Protein AF-A0A7W1UZZ9-F1 (afdb_monomer_lite)

Radius of gyration: 25.69 Å; chains: 1; bounding box: 89×62×61 Å

Foldseek 3Di:
DLLQVVLLVLAPDDDAAAEAEAEDDDPVVLVVVQVSQVVDVRYDYHYDYDPPDFAFVQVRVLVVLVVGDDQKDFQDDPQKRWDNHPVVVVVPDPDLLAKEWEKEAEQDPPQDPVNVVVDDPVPGDGPDMDTDQGGIMHGSVLCVVLVTWDRVDGDDDDRSVVSVVSSVVVRRHYDYDDPIYMYGYDDDDPPDPDDDDPDDDDDDDDDDDDDDDDDDDDDDDDDDDDDDPDDDDDDDDDD

Structure (mmCIF, N/CA/C/O backbone):
data_AF-A0A7W1UZZ9-F1
#
_entry.id   AF-A0A7W1UZZ9-F1
#
loop_
_atom_site.group_PDB
_atom_site.id
_atom_site.type_symbol
_atom_site.label_atom_id
_atom_site.label_alt_id
_atom_site.label_comp_id
_atom_site.label_asym_id
_atom_site.label_entity_id
_atom_site.label_seq_id
_atom_site.pdbx_PDB_ins_code
_atom_site.Cartn_x
_atom_site.Cartn_y
_atom_site.Cartn_z
_atom_site.occupancy
_atom_site.B_iso_or_equiv
_atom_site.auth_seq_id
_atom_site.auth_comp_id
_atom_site.auth_asym_id
_atom_site.auth_atom_id
_atom_site.pdbx_PDB_model_num
ATOM 1 N N . MET A 1 1 ? 6.309 -3.843 -7.939 1.00 90.62 1 MET A N 1
ATOM 2 C CA . MET A 1 1 ? 5.722 -5.076 -7.370 1.00 90.62 1 MET A CA 1
ATOM 3 C C . MET A 1 1 ? 6.721 -5.955 -6.619 1.00 90.62 1 MET A C 1
ATOM 5 O O . MET A 1 1 ? 6.608 -5.981 -5.407 1.00 90.62 1 MET A O 1
ATOM 9 N N . ARG A 1 2 ? 7.677 -6.674 -7.243 1.00 95.56 2 ARG A N 1
ATOM 10 C CA . ARG A 1 2 ? 8.530 -7.643 -6.502 1.00 95.56 2 ARG A CA 1
ATOM 11 C C . ARG A 1 2 ? 9.201 -7.046 -5.253 1.00 95.56 2 ARG A C 1
ATOM 13 O O . ARG A 1 2 ? 9.086 -7.625 -4.182 1.00 95.56 2 ARG A O 1
ATOM 20 N N . LEU A 1 3 ? 9.817 -5.868 -5.379 1.00 97.19 3 LEU A N 1
ATOM 21 C CA . LEU A 1 3 ? 10.431 -5.154 -4.248 1.00 97.19 3 LEU A CA 1
ATOM 22 C C . LEU A 1 3 ? 9.420 -4.761 -3.156 1.00 97.19 3 LEU A C 1
ATOM 24 O O . LEU A 1 3 ? 9.755 -4.778 -1.978 1.00 97.19 3 LEU A O 1
ATOM 28 N N . SER A 1 4 ? 8.178 -4.443 -3.536 1.00 97.19 4 SER A N 1
ATOM 29 C CA . SER A 1 4 ? 7.100 -4.143 -2.584 1.00 97.19 4 SER A CA 1
ATOM 30 C C . SER A 1 4 ? 6.761 -5.383 -1.748 1.00 97.19 4 SER A C 1
ATOM 32 O O . SER A 1 4 ? 6.797 -5.325 -0.522 1.00 97.19 4 SER A O 1
ATOM 34 N N . LEU A 1 5 ? 6.573 -6.544 -2.389 1.00 97.69 5 LEU A N 1
ATOM 35 C CA . LEU A 1 5 ? 6.342 -7.814 -1.686 1.00 97.69 5 LEU A CA 1
ATOM 36 C C . LEU A 1 5 ? 7.543 -8.235 -0.825 1.00 97.69 5 LEU A C 1
ATOM 38 O O . LEU A 1 5 ? 7.362 -8.690 0.300 1.00 97.69 5 LEU A O 1
ATOM 42 N N . GLN A 1 6 ? 8.773 -8.020 -1.299 1.00 97.81 6 GLN A N 1
ATOM 43 C CA . GLN A 1 6 ? 9.977 -8.260 -0.493 1.00 97.81 6 GLN A CA 1
ATOM 44 C C . GLN A 1 6 ? 10.019 -7.370 0.757 1.00 97.81 6 GLN A C 1
ATOM 46 O O . GLN A 1 6 ? 10.378 -7.855 1.826 1.00 97.81 6 GLN A O 1
ATOM 51 N N . SER A 1 7 ? 9.585 -6.108 0.663 1.00 97.69 7 SER A N 1
ATOM 52 C CA . SER A 1 7 ? 9.499 -5.217 1.830 1.00 97.69 7 SER A CA 1
ATOM 53 C C . SER A 1 7 ? 8.490 -5.691 2.882 1.00 97.69 7 SER A C 1
ATOM 55 O O . SER A 1 7 ? 8.679 -5.442 4.071 1.00 97.69 7 SER A O 1
ATOM 57 N N . LEU A 1 8 ? 7.446 -6.415 2.459 1.00 97.12 8 LEU A N 1
ATOM 58 C CA . LEU A 1 8 ? 6.482 -7.061 3.353 1.00 97.12 8 LEU A CA 1
ATOM 59 C C . LEU A 1 8 ? 7.074 -8.324 3.991 1.00 97.12 8 LEU A C 1
ATOM 61 O O . LEU A 1 8 ? 6.977 -8.513 5.201 1.00 97.12 8 LEU A O 1
ATOM 65 N N . GLN A 1 9 ? 7.773 -9.149 3.211 1.00 97.25 9 GLN A N 1
ATOM 66 C CA . GLN A 1 9 ? 8.476 -10.326 3.733 1.00 97.25 9 GLN A CA 1
ATOM 67 C C . GLN A 1 9 ? 9.515 -9.961 4.810 1.00 97.25 9 GLN A C 1
ATOM 69 O O . GLN A 1 9 ? 9.762 -10.744 5.720 1.00 97.25 9 GLN A O 1
ATOM 74 N N . GLN A 1 10 ? 10.104 -8.766 4.722 1.00 96.31 10 GLN A N 1
ATOM 75 C CA . GLN A 1 10 ? 11.133 -8.261 5.638 1.00 96.31 10 GLN A CA 1
ATOM 76 C C . GLN A 1 10 ? 10.582 -7.507 6.864 1.00 96.31 10 GLN A C 1
ATOM 78 O O . GLN A 1 10 ? 11.365 -6.929 7.617 1.00 96.31 10 GLN A O 1
ATOM 83 N N . GLN A 1 11 ? 9.263 -7.482 7.080 1.00 97.25 11 GLN A N 1
ATOM 84 C CA . GLN A 1 11 ? 8.670 -6.795 8.234 1.00 97.25 11 GLN A CA 1
ATOM 85 C C . GLN A 1 11 ? 9.104 -7.424 9.565 1.00 97.25 11 GLN A C 1
ATOM 87 O O . GLN A 1 11 ? 9.174 -8.650 9.691 1.00 97.25 11 GLN A O 1
ATOM 92 N N . THR A 1 12 ? 9.336 -6.584 10.580 1.00 96.06 12 THR A N 1
ATOM 93 C CA . THR A 1 12 ? 9.716 -7.026 11.938 1.00 96.06 12 THR A CA 1
ATOM 94 C C . THR A 1 12 ? 8.615 -7.825 12.630 1.00 96.06 12 THR A C 1
ATOM 96 O O . THR A 1 12 ? 8.906 -8.685 13.460 1.00 96.06 12 THR A O 1
ATOM 99 N N . ALA A 1 13 ? 7.360 -7.587 12.248 1.00 93.50 13 ALA A N 1
ATOM 100 C CA . ALA A 1 13 ? 6.210 -8.371 12.659 1.00 93.50 13 ALA A CA 1
ATOM 101 C C . ALA A 1 13 ? 5.539 -9.032 11.447 1.00 93.50 13 ALA A C 1
ATOM 103 O O . ALA A 1 13 ? 5.377 -8.423 10.391 1.00 93.50 13 ALA A O 1
ATOM 104 N N . GLN A 1 14 ? 5.138 -10.287 11.631 1.00 91.56 14 GLN A N 1
ATOM 105 C CA . GLN A 1 14 ? 4.419 -11.101 10.649 1.00 91.56 14 GLN A CA 1
ATOM 106 C C . GLN A 1 14 ? 2.964 -11.305 11.106 1.00 91.56 14 GLN A C 1
ATOM 108 O O . GLN A 1 14 ? 2.556 -10.778 12.141 1.00 91.56 14 GLN A O 1
ATOM 113 N N . GLY A 1 15 ? 2.185 -12.089 10.358 1.00 90.69 15 GLY A N 1
ATOM 114 C CA . GLY A 1 15 ? 0.781 -12.371 10.691 1.00 90.69 15 GLY A CA 1
ATOM 115 C C . GLY A 1 15 ? -0.219 -11.501 9.930 1.00 90.69 15 GLY A C 1
ATOM 116 O O . GLY A 1 15 ? -1.262 -11.146 10.467 1.00 90.69 15 GLY A O 1
ATOM 117 N N . PHE A 1 16 ? 0.111 -11.167 8.685 1.00 94.94 16 PHE A N 1
ATOM 118 C CA . PHE A 1 16 ? -0.770 -10.506 7.730 1.00 94.94 16 PHE A CA 1
ATOM 119 C C . PHE A 1 16 ? -0.929 -11.381 6.481 1.00 94.94 16 PHE A C 1
ATOM 121 O O . PHE A 1 16 ? -0.162 -12.319 6.259 1.00 94.94 16 PHE A O 1
ATOM 128 N N . GLU A 1 17 ? -1.905 -11.042 5.645 1.00 96.88 17 GLU A N 1
ATOM 129 C CA . GLU A 1 17 ? -2.032 -11.570 4.287 1.00 96.88 17 GLU A CA 1
ATOM 130 C C . GLU A 1 17 ? -1.998 -10.422 3.273 1.00 96.88 17 GLU A C 1
ATOM 132 O O . GLU A 1 17 ? -2.258 -9.265 3.610 1.00 96.88 17 GLU A O 1
ATOM 137 N N . VAL A 1 18 ? -1.700 -10.743 2.019 1.00 98.25 18 VAL A N 1
ATOM 138 C CA . VAL A 1 18 ? -1.747 -9.811 0.894 1.00 98.25 18 VAL A CA 1
ATOM 139 C C . VAL A 1 18 ? -2.746 -10.328 -0.124 1.00 98.25 18 VAL A C 1
ATOM 141 O O . VAL A 1 18 ? -2.538 -11.376 -0.729 1.00 98.25 18 VAL A O 1
ATOM 144 N N . VAL A 1 19 ? -3.798 -9.550 -0.370 1.00 98.44 19 VAL A N 1
ATOM 145 C CA . VAL A 1 19 ? -4.691 -9.771 -1.509 1.00 98.44 19 VAL A CA 1
ATOM 146 C C . VAL A 1 19 ? -4.223 -8.882 -2.658 1.00 98.44 19 VAL A C 1
ATOM 148 O O . VAL A 1 19 ? -4.510 -7.685 -2.691 1.00 98.44 19 VAL A O 1
ATOM 151 N N . PHE A 1 20 ? -3.479 -9.455 -3.602 1.00 98.12 20 PHE A N 1
ATOM 152 C CA . PHE A 1 20 ? -3.004 -8.737 -4.781 1.00 98.12 20 PHE A CA 1
ATOM 153 C C . PHE A 1 20 ? -4.067 -8.769 -5.879 1.00 98.12 20 PHE A C 1
ATOM 155 O O . PHE A 1 20 ? -4.397 -9.834 -6.403 1.00 98.12 20 PHE A O 1
ATOM 162 N N . VAL A 1 21 ? -4.589 -7.600 -6.249 1.00 97.44 21 VAL A N 1
ATOM 163 C CA . VAL A 1 21 ? -5.665 -7.482 -7.237 1.00 97.44 21 VAL A CA 1
ATOM 164 C C . VAL A 1 21 ? -5.134 -6.892 -8.540 1.00 97.44 21 VAL A C 1
ATOM 166 O O . VAL A 1 21 ? -4.737 -5.731 -8.599 1.00 97.44 21 VAL A O 1
ATOM 169 N N . ASP A 1 22 ? -5.168 -7.692 -9.599 1.00 94.44 22 ASP A N 1
ATOM 170 C CA . ASP A 1 22 ? -4.840 -7.288 -10.961 1.00 94.44 22 ASP A CA 1
ATOM 171 C C . ASP A 1 22 ? -6.127 -7.002 -11.742 1.00 94.44 22 ASP A C 1
ATOM 173 O O . ASP A 1 22 ? -6.957 -7.884 -11.983 1.00 94.44 22 ASP A O 1
ATOM 177 N N . TYR A 1 23 ? -6.307 -5.741 -12.128 1.00 92.38 23 TYR A N 1
ATOM 178 C CA . TYR A 1 23 ? -7.496 -5.273 -12.830 1.00 92.38 23 TYR A CA 1
ATOM 179 C C . TYR A 1 23 ? -7.148 -4.946 -14.290 1.00 92.38 23 TYR A C 1
ATOM 181 O O . TYR A 1 23 ? -7.051 -3.797 -14.712 1.00 92.38 23 TYR A O 1
ATOM 189 N N . GLY A 1 24 ? -6.970 -5.989 -15.100 1.00 89.31 24 GLY A N 1
ATOM 190 C CA . GLY A 1 24 ? -6.896 -5.834 -16.555 1.00 89.31 24 GLY A CA 1
ATOM 191 C C . GLY A 1 24 ? -5.502 -5.670 -17.149 1.00 89.31 24 GLY A C 1
ATOM 192 O O . GLY A 1 24 ? -5.399 -5.114 -18.243 1.00 89.31 24 GLY A O 1
ATOM 193 N N . SER A 1 25 ? -4.456 -6.183 -16.495 1.00 89.62 25 SER A N 1
ATOM 194 C CA . SER A 1 25 ? -3.192 -6.472 -17.188 1.00 89.62 25 SER A CA 1
ATOM 195 C C . SER A 1 25 ? -3.416 -7.405 -18.380 1.00 89.62 25 SER A C 1
ATOM 197 O O . SER A 1 25 ? -4.335 -8.226 -18.368 1.00 89.62 25 SER A O 1
ATOM 199 N N . ASP A 1 26 ? -2.591 -7.307 -19.421 1.00 90.12 26 ASP A N 1
ATOM 200 C CA . ASP A 1 26 ? -2.626 -8.284 -20.511 1.00 90.12 26 ASP A CA 1
ATOM 201 C C . ASP A 1 26 ? -2.244 -9.687 -20.013 1.00 90.12 26 ASP A C 1
ATOM 203 O O . ASP A 1 26 ? -1.570 -9.834 -18.998 1.00 90.12 26 ASP A O 1
ATOM 207 N N . ASN A 1 27 ? -2.687 -10.729 -20.721 1.00 91.19 27 ASN A N 1
ATOM 208 C CA . ASN A 1 27 ? -2.544 -12.111 -20.252 1.00 91.19 27 ASN A CA 1
ATOM 209 C C . ASN A 1 27 ? -1.084 -12.537 -20.028 1.00 91.19 27 ASN A C 1
ATOM 211 O O . ASN A 1 27 ? -0.819 -13.326 -19.123 1.00 91.19 27 ASN A O 1
ATOM 215 N N . GLU A 1 28 ? -0.150 -12.053 -20.853 1.00 93.38 28 GLU A N 1
ATOM 216 C CA . GLU A 1 28 ? 1.264 -12.416 -20.738 1.00 93.38 28 GLU A CA 1
ATOM 217 C C . GLU A 1 28 ? 1.879 -11.766 -19.496 1.00 93.38 28 GLU A C 1
ATOM 219 O O . GLU A 1 28 ? 2.508 -12.447 -18.684 1.00 93.38 28 GLU A O 1
ATOM 224 N N . TYR A 1 29 ? 1.629 -10.471 -19.297 1.00 91.94 29 TYR A N 1
ATOM 225 C CA . TYR A 1 29 ? 2.080 -9.751 -18.113 1.00 91.94 29 TYR A CA 1
ATOM 226 C C . TYR A 1 29 ? 1.408 -10.266 -16.832 1.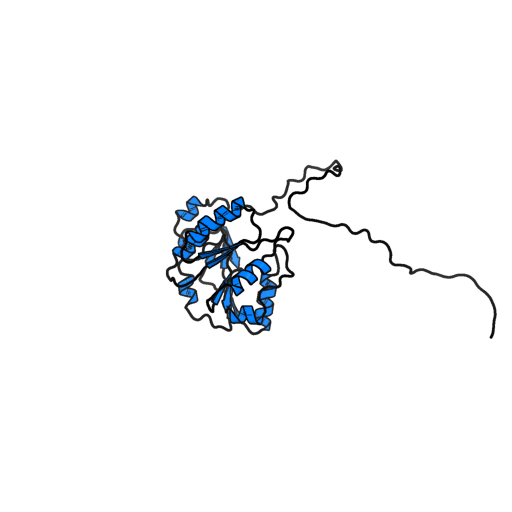00 91.94 29 TYR A C 1
ATOM 228 O O . TYR A 1 29 ? 2.086 -10.504 -15.835 1.00 91.94 29 TYR A O 1
ATOM 236 N N . ALA A 1 30 ? 0.099 -10.525 -16.867 1.00 93.56 30 ALA A N 1
ATOM 237 C CA . ALA A 1 30 ? -0.669 -11.080 -15.753 1.00 93.56 30 ALA A CA 1
ATOM 238 C C . ALA A 1 30 ? -0.111 -12.434 -15.287 1.00 93.56 30 ALA A C 1
ATOM 240 O O . ALA A 1 30 ? 0.027 -12.666 -14.086 1.00 93.56 30 ALA A O 1
ATOM 241 N N . ALA A 1 31 ? 0.270 -13.316 -16.219 1.00 95.62 31 ALA A N 1
ATOM 242 C CA . ALA A 1 31 ? 0.877 -14.604 -15.888 1.00 95.62 31 ALA A CA 1
ATOM 243 C C . ALA A 1 31 ? 2.218 -14.440 -15.150 1.00 95.62 31 ALA A C 1
ATOM 245 O O . ALA A 1 31 ? 2.444 -15.106 -14.139 1.00 95.62 31 ALA A O 1
ATOM 246 N N . GLN A 1 32 ? 3.068 -13.513 -15.603 1.00 96.25 32 GLN A N 1
ATOM 247 C CA . GLN A 1 32 ? 4.341 -13.206 -14.942 1.00 96.25 32 GLN A CA 1
ATOM 248 C C . GLN A 1 32 ? 4.116 -12.612 -13.547 1.00 96.25 32 GLN A C 1
ATOM 250 O O . GLN A 1 32 ? 4.761 -13.013 -12.582 1.00 96.25 32 GLN A O 1
ATOM 255 N N . VAL A 1 33 ? 3.178 -11.670 -13.417 1.00 95.88 33 VAL A N 1
ATOM 256 C CA . VAL A 1 33 ? 2.808 -11.057 -12.134 1.00 95.88 33 VAL A CA 1
ATOM 257 C C . VAL A 1 33 ? 2.307 -12.122 -11.161 1.00 95.88 33 VAL A C 1
ATOM 259 O O . VAL A 1 33 ? 2.788 -12.172 -10.029 1.00 95.88 33 VAL A O 1
ATOM 262 N N . LYS A 1 34 ? 1.407 -13.005 -11.607 1.00 97.38 34 LYS A N 1
ATOM 263 C CA . LYS A 1 34 ? 0.877 -14.115 -10.811 1.00 97.38 34 LYS A CA 1
ATOM 264 C C . LYS A 1 34 ? 1.989 -15.005 -10.265 1.00 97.38 34 LYS A C 1
ATOM 266 O O . LYS A 1 34 ? 2.009 -15.258 -9.065 1.00 97.38 34 LYS A O 1
ATOM 271 N N . GLU A 1 35 ? 2.922 -15.428 -11.117 1.00 98.06 35 GLU A N 1
ATOM 272 C CA . GLU A 1 35 ? 4.062 -16.260 -10.712 1.00 98.06 35 GLU A CA 1
ATOM 273 C C . GLU A 1 35 ? 4.894 -15.588 -9.612 1.00 98.06 35 GLU A C 1
ATOM 275 O O . GLU A 1 35 ? 5.272 -16.225 -8.630 1.00 98.06 35 GLU A O 1
ATOM 280 N N . VAL A 1 36 ? 5.149 -14.281 -9.732 1.00 97.88 36 VAL A N 1
ATOM 281 C CA . VAL A 1 36 ? 5.887 -13.557 -8.694 1.00 97.88 36 VAL A CA 1
ATOM 282 C C . VAL A 1 36 ? 5.084 -13.442 -7.403 1.00 97.88 36 VAL A C 1
ATOM 284 O O . VAL A 1 36 ? 5.654 -13.661 -6.339 1.00 97.88 36 VAL A O 1
ATOM 287 N N . VAL A 1 37 ? 3.803 -13.080 -7.465 1.00 98.12 37 VAL A N 1
ATOM 288 C CA . VAL A 1 37 ? 2.966 -12.903 -6.268 1.00 98.12 37 VAL A CA 1
ATOM 289 C C . VAL A 1 37 ? 2.848 -14.215 -5.500 1.00 98.12 37 VAL A C 1
ATOM 291 O O . VAL A 1 37 ? 3.111 -14.237 -4.304 1.00 98.12 37 VAL A O 1
ATOM 294 N N . GLU A 1 38 ? 2.541 -15.311 -6.190 1.00 96.94 38 GLU A N 1
ATOM 295 C CA . GLU A 1 38 ? 2.354 -16.627 -5.569 1.00 96.94 38 GLU A CA 1
ATOM 296 C C . GLU A 1 38 ? 3.662 -17.275 -5.096 1.00 96.94 38 GLU A C 1
ATOM 298 O O . GLU A 1 38 ? 3.625 -18.296 -4.417 1.00 96.94 38 GLU A O 1
ATOM 303 N N . SER A 1 39 ? 4.823 -16.678 -5.397 1.00 98.00 39 SER A N 1
ATOM 304 C CA . SER A 1 39 ? 6.095 -17.079 -4.780 1.00 98.00 39 SER A CA 1
ATOM 305 C C . SER A 1 39 ? 6.247 -16.619 -3.320 1.00 98.00 39 SER A C 1
ATOM 307 O O . SER A 1 39 ? 7.221 -16.990 -2.666 1.00 98.00 39 SER A O 1
ATOM 309 N N . PHE A 1 40 ? 5.306 -15.818 -2.803 1.00 97.81 40 PHE A N 1
ATOM 310 C CA . PHE A 1 40 ? 5.244 -15.395 -1.404 1.00 97.81 40 PHE A CA 1
ATOM 311 C C . PHE A 1 40 ? 4.054 -16.062 -0.700 1.00 97.81 40 PHE A C 1
ATOM 313 O O . PHE A 1 40 ? 2.908 -15.773 -1.028 1.00 97.81 40 PHE A O 1
ATOM 320 N N . ASP A 1 41 ? 4.315 -16.881 0.324 1.00 97.06 41 ASP A N 1
ATOM 321 C CA . ASP A 1 41 ? 3.285 -17.681 1.020 1.00 97.06 41 ASP A CA 1
ATOM 322 C C . ASP A 1 41 ? 2.144 -16.856 1.647 1.00 97.06 41 ASP A C 1
ATOM 324 O O . ASP A 1 41 ? 1.042 -17.360 1.856 1.00 97.06 41 ASP A O 1
ATOM 328 N N . PHE A 1 42 ? 2.397 -15.582 1.962 1.00 96.50 42 PHE A N 1
ATOM 329 C CA . PHE A 1 42 ? 1.406 -14.667 2.533 1.00 96.50 42 PHE A CA 1
ATOM 330 C C . PHE A 1 42 ? 0.558 -13.938 1.479 1.00 96.50 42 PHE A C 1
ATOM 332 O O . PHE A 1 42 ? -0.307 -13.150 1.858 1.00 96.50 42 PHE A O 1
ATOM 339 N N . ALA A 1 43 ? 0.805 -14.132 0.179 1.00 97.94 43 ALA A N 1
ATOM 340 C CA . ALA A 1 43 ? 0.166 -13.371 -0.889 1.00 97.94 43 ALA A CA 1
ATOM 341 C C . ALA A 1 43 ? -0.693 -14.246 -1.812 1.00 97.94 43 ALA A C 1
ATOM 343 O O . ALA A 1 43 ? -0.273 -15.303 -2.275 1.00 97.94 43 ALA A O 1
ATOM 344 N N . THR A 1 44 ? -1.893 -13.766 -2.138 1.00 97.75 44 THR A N 1
ATOM 345 C CA . THR A 1 44 ? -2.785 -14.376 -3.129 1.00 97.75 44 THR A CA 1
ATOM 346 C C . THR A 1 44 ? -2.995 -13.437 -4.308 1.00 97.75 44 THR A C 1
ATOM 348 O O . THR A 1 44 ? -3.168 -12.228 -4.145 1.00 97.75 44 THR A O 1
ATOM 351 N N . TYR A 1 45 ? -2.992 -13.995 -5.517 1.00 98.19 45 TYR A N 1
ATOM 352 C CA . TYR A 1 45 ? -3.206 -13.243 -6.749 1.00 98.19 45 TYR A CA 1
ATOM 353 C C . TYR A 1 45 ? -4.649 -13.385 -7.243 1.00 98.19 45 TYR A C 1
ATOM 355 O O . TYR A 1 45 ? -5.166 -14.494 -7.381 1.00 98.19 45 TYR A O 1
ATOM 363 N N . HIS A 1 46 ? -5.286 -12.260 -7.562 1.00 97.06 46 HIS A N 1
ATOM 364 C CA . HIS A 1 46 ? -6.651 -12.206 -8.070 1.00 97.06 46 HIS A CA 1
ATOM 365 C C . HIS A 1 46 ? -6.713 -11.363 -9.342 1.00 97.06 46 HIS A C 1
ATOM 367 O O . HIS A 1 46 ? -6.550 -10.146 -9.300 1.00 97.06 46 HIS A O 1
ATOM 373 N N . TYR A 1 47 ? -7.005 -12.009 -10.469 1.00 94.69 47 TYR A N 1
ATOM 374 C CA . TYR A 1 47 ? -7.234 -11.329 -11.740 1.00 94.69 47 TYR A CA 1
ATOM 375 C C . TYR A 1 47 ? -8.727 -11.086 -11.948 1.00 94.69 47 TYR A C 1
ATOM 377 O O . TYR A 1 47 ? -9.509 -12.033 -12.042 1.00 94.69 47 TYR A O 1
ATOM 385 N N . ILE A 1 48 ? -9.129 -9.820 -12.030 1.00 91.06 48 ILE A N 1
ATOM 386 C CA . ILE A 1 48 ? -10.543 -9.417 -12.111 1.00 91.06 48 ILE A CA 1
ATOM 387 C C . ILE A 1 48 ? -10.842 -8.565 -13.345 1.00 91.06 48 ILE A C 1
ATOM 389 O O . ILE A 1 48 ? -11.699 -7.679 -13.327 1.00 91.06 48 ILE A O 1
ATOM 393 N N . ALA A 1 49 ? -10.130 -8.829 -14.440 1.00 74.38 49 ALA A N 1
ATOM 394 C CA . ALA A 1 49 ? -10.353 -8.113 -15.681 1.00 74.38 49 ALA A CA 1
ATOM 395 C C . ALA A 1 49 ? -11.740 -8.371 -16.269 1.00 74.38 49 ALA A C 1
ATOM 397 O O . ALA A 1 49 ? -12.316 -9.456 -16.159 1.00 74.38 49 ALA A O 1
ATOM 398 N N . HIS A 1 50 ? -12.219 -7.379 -17.011 1.00 71.00 50 HIS A N 1
ATOM 399 C CA . HIS A 1 50 ? -13.332 -7.561 -17.922 1.00 71.00 50 HIS A CA 1
ATOM 400 C C . HIS A 1 50 ? -13.015 -6.866 -19.249 1.00 71.00 50 HIS A C 1
ATOM 402 O O . HIS A 1 50 ? -12.774 -5.651 -19.257 1.00 71.00 50 HIS A O 1
ATOM 408 N N . PRO A 1 51 ? -13.008 -7.600 -20.375 1.00 71.12 51 PRO A N 1
ATOM 409 C CA . PRO A 1 51 ? -12.818 -7.004 -21.687 1.00 71.12 51 PRO A CA 1
ATOM 410 C C . PRO A 1 51 ? -13.797 -5.845 -21.910 1.00 71.12 51 PRO A C 1
ATOM 412 O O . PRO A 1 51 ? -15.003 -5.993 -21.739 1.00 71.12 51 PRO A O 1
ATOM 415 N N . GLY A 1 52 ? -13.271 -4.679 -22.286 1.00 73.31 52 GLY A N 1
ATOM 416 C CA . GLY A 1 52 ? -14.080 -3.498 -22.593 1.00 73.31 52 GLY A CA 1
ATOM 417 C C . GLY A 1 52 ? -14.440 -2.601 -21.404 1.00 73.31 52 GLY A C 1
ATOM 418 O O . GLY A 1 52 ? -15.043 -1.553 -21.632 1.00 73.31 52 GLY A O 1
ATOM 419 N N . LEU A 1 53 ? -14.049 -2.939 -20.167 1.00 77.38 53 LEU A N 1
ATOM 420 C CA . LEU A 1 53 ? -14.153 -1.997 -19.049 1.00 77.38 53 LEU A CA 1
ATOM 421 C C . LEU A 1 53 ? -12.968 -1.030 -19.015 1.00 77.38 53 LEU A C 1
ATOM 423 O O . LEU A 1 53 ? -11.830 -1.380 -19.324 1.00 77.38 53 LEU A O 1
ATOM 427 N N . LEU A 1 54 ? -13.256 0.205 -18.611 1.00 85.38 54 LEU A N 1
ATOM 428 C CA . LEU A 1 54 ? -12.230 1.181 -18.269 1.00 85.38 54 LEU A CA 1
ATOM 429 C C . LEU A 1 54 ? -11.554 0.792 -16.948 1.00 85.38 54 LEU A C 1
ATOM 431 O O . LEU A 1 54 ? -12.174 0.161 -16.086 1.00 85.38 54 LEU A O 1
ATOM 435 N N . TRP A 1 55 ? -10.297 1.213 -16.788 1.00 86.56 55 TRP A N 1
ATOM 436 C CA . TRP A 1 55 ? -9.571 1.087 -15.525 1.00 86.56 55 TRP A CA 1
ATOM 437 C C . TRP A 1 55 ? -10.354 1.750 -14.383 1.00 86.56 55 TRP A C 1
ATOM 439 O O . TRP A 1 55 ? -10.793 2.900 -14.504 1.00 86.56 55 TRP A O 1
ATOM 449 N N . ASN A 1 56 ? -10.520 1.015 -13.283 1.00 91.06 56 ASN A N 1
ATOM 450 C CA . ASN A 1 56 ? -11.274 1.449 -12.117 1.00 91.06 56 ASN A CA 1
ATOM 451 C C . ASN A 1 56 ? -10.600 0.916 -10.845 1.00 91.06 56 ASN A C 1
ATOM 453 O O . ASN A 1 56 ? -10.733 -0.259 -10.497 1.00 91.06 56 ASN A O 1
ATOM 457 N N . LYS A 1 57 ? -9.863 1.799 -10.165 1.00 91.94 57 LYS A N 1
ATOM 458 C CA . LYS A 1 57 ? -9.149 1.482 -8.924 1.00 91.94 57 LYS A CA 1
ATOM 459 C C . LYS A 1 57 ? -10.118 1.071 -7.811 1.00 91.94 57 LYS A C 1
ATOM 461 O O . LYS A 1 57 ? -9.865 0.078 -7.134 1.00 91.94 57 LYS A O 1
ATOM 466 N N . SER A 1 58 ? -11.248 1.769 -7.669 1.00 95.06 58 SER A N 1
ATOM 467 C CA . SER A 1 58 ? -12.268 1.479 -6.654 1.00 95.06 58 SER A CA 1
ATOM 468 C C . SER A 1 58 ? -12.780 0.045 -6.743 1.00 95.06 58 SER A C 1
ATOM 470 O O . SER A 1 58 ? -12.840 -0.642 -5.732 1.00 95.06 58 SER A O 1
ATOM 472 N N . LYS A 1 59 ? -13.061 -0.464 -7.950 1.00 94.50 59 LYS A N 1
ATOM 473 C CA . LYS A 1 59 ? -13.472 -1.863 -8.160 1.00 94.50 59 LYS A CA 1
ATOM 474 C C . LYS A 1 59 ? -12.410 -2.859 -7.717 1.00 94.50 59 LYS A C 1
ATOM 476 O O . LYS A 1 59 ? -12.747 -3.878 -7.112 1.00 94.50 59 LYS A O 1
ATOM 481 N N . ALA A 1 60 ? -11.144 -2.570 -8.011 1.00 94.50 60 ALA A N 1
ATOM 482 C CA . ALA A 1 60 ? -10.037 -3.414 -7.588 1.00 94.50 60 ALA A CA 1
ATOM 483 C C . ALA A 1 60 ? -9.905 -3.455 -6.064 1.00 94.50 60 ALA A C 1
ATOM 485 O O . ALA A 1 60 ? -9.882 -4.535 -5.470 1.00 94.50 60 ALA A O 1
ATOM 486 N N . LEU A 1 61 ? -9.926 -2.289 -5.422 1.00 96.44 61 LEU A N 1
ATOM 487 C CA . LEU A 1 61 ? -9.852 -2.183 -3.970 1.00 96.44 61 LEU A CA 1
ATOM 488 C C . LEU A 1 61 ? -11.079 -2.802 -3.285 1.00 96.44 61 LEU A C 1
ATOM 490 O O . LEU A 1 61 ? -10.915 -3.605 -2.372 1.00 96.44 61 LEU A O 1
ATOM 494 N N . ASN A 1 62 ? -12.296 -2.552 -3.773 1.00 97.69 62 ASN A N 1
ATOM 495 C CA . ASN A 1 62 ? -13.528 -3.155 -3.250 1.00 97.69 62 ASN A CA 1
ATOM 496 C C . ASN A 1 62 ? -13.553 -4.680 -3.394 1.00 97.69 62 ASN A C 1
ATOM 498 O O . ASN A 1 62 ? -14.163 -5.379 -2.580 1.00 97.69 62 ASN A O 1
ATOM 502 N N . TYR A 1 63 ? -12.936 -5.233 -4.442 1.00 97.50 63 TYR A N 1
ATOM 503 C CA . TYR A 1 63 ? -12.747 -6.676 -4.537 1.00 97.50 63 TYR A CA 1
ATOM 504 C C . TYR A 1 63 ? -11.813 -7.167 -3.426 1.00 97.50 63 TYR A C 1
ATOM 506 O O . TYR A 1 63 ? -12.193 -8.076 -2.691 1.00 97.50 63 TYR A O 1
ATOM 514 N N . GLY A 1 64 ? -10.651 -6.530 -3.251 1.00 97.56 64 GLY A N 1
ATOM 515 C CA . GLY A 1 64 ? -9.685 -6.891 -2.210 1.00 97.56 64 GLY A CA 1
ATOM 516 C C . GLY A 1 64 ? -10.244 -6.781 -0.789 1.00 97.56 64 GLY A C 1
ATOM 517 O O . GLY A 1 64 ? -10.102 -7.719 -0.010 1.00 97.56 64 GLY A O 1
ATOM 518 N N . ILE A 1 65 ? -10.980 -5.707 -0.483 1.00 97.50 65 ILE A N 1
ATOM 519 C CA . ILE A 1 65 ? -11.643 -5.493 0.816 1.00 97.50 65 ILE A CA 1
ATOM 520 C C . ILE A 1 65 ? -12.580 -6.659 1.162 1.00 97.50 65 ILE A C 1
ATOM 522 O O . ILE A 1 65 ? -12.607 -7.122 2.301 1.00 97.50 65 ILE A O 1
ATOM 526 N N . ARG A 1 66 ? -13.314 -7.181 0.171 1.00 97.75 66 ARG A N 1
ATOM 527 C CA . ARG A 1 66 ? -14.211 -8.332 0.357 1.00 97.75 66 ARG A CA 1
ATOM 528 C C . ARG A 1 66 ? -13.471 -9.654 0.563 1.00 97.75 66 ARG A C 1
ATOM 530 O O . ARG A 1 66 ? -14.028 -10.540 1.201 1.00 97.75 66 ARG A O 1
ATOM 537 N N . GLN A 1 67 ? -12.262 -9.801 0.017 1.00 97.38 67 GLN A N 1
ATOM 538 C CA . GLN A 1 67 ? -11.450 -11.012 0.186 1.00 97.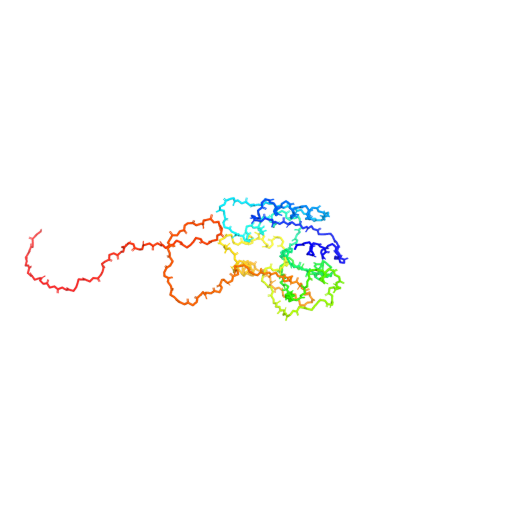38 67 GLN A CA 1
ATOM 539 C C . GLN A 1 67 ? -10.656 -11.027 1.500 1.00 97.38 67 GLN A C 1
ATOM 541 O O . GLN A 1 67 ? -10.340 -12.106 1.997 1.00 97.38 67 GLN A O 1
ATOM 546 N N . ALA A 1 68 ? -10.327 -9.856 2.054 1.00 94.56 68 ALA A N 1
ATOM 547 C CA . ALA A 1 68 ? -9.532 -9.736 3.272 1.00 94.56 68 ALA A CA 1
ATOM 548 C C . ALA A 1 68 ? -10.209 -10.430 4.467 1.00 94.56 68 ALA A C 1
ATOM 550 O O . ALA A 1 68 ? -11.412 -10.267 4.694 1.00 94.56 68 ALA A O 1
ATOM 551 N N . LYS A 1 69 ? -9.443 -11.187 5.256 1.00 94.06 69 LYS A N 1
ATOM 552 C CA . LYS A 1 69 ? -9.940 -11.978 6.395 1.00 94.06 69 LYS A CA 1
ATOM 553 C C . LYS A 1 69 ? -9.809 -11.259 7.732 1.00 94.06 69 LYS A C 1
ATOM 555 O O . LYS A 1 69 ? -10.513 -11.615 8.670 1.00 94.06 69 LYS A O 1
ATOM 560 N N . TYR A 1 70 ? -8.909 -10.285 7.815 1.00 94.12 70 TYR A N 1
ATOM 561 C CA . TYR A 1 70 ? -8.580 -9.578 9.049 1.00 94.12 70 TYR A CA 1
ATOM 562 C C . TYR A 1 70 ? -9.454 -8.338 9.272 1.00 94.12 70 TYR A C 1
ATOM 564 O O . TYR A 1 70 ? -10.016 -7.769 8.334 1.00 94.12 70 TYR A O 1
ATOM 572 N N . ASP A 1 71 ? -9.524 -7.902 10.531 1.00 93.62 71 ASP A N 1
ATOM 573 C CA . ASP A 1 71 ? -10.332 -6.753 10.964 1.00 93.62 71 ASP A CA 1
ATOM 574 C C . ASP A 1 71 ? -9.750 -5.399 10.542 1.00 93.62 71 ASP A C 1
ATOM 576 O O . ASP A 1 71 ? -10.459 -4.394 10.552 1.00 93.62 71 ASP A O 1
ATOM 580 N N . TYR A 1 72 ? -8.474 -5.367 10.154 1.00 95.00 72 TYR A N 1
ATOM 581 C CA . TYR A 1 72 ? -7.790 -4.178 9.658 1.00 95.00 72 TYR A CA 1
ATOM 582 C C . TYR A 1 72 ? -7.223 -4.426 8.265 1.00 95.00 72 TYR A C 1
ATOM 584 O O . TYR A 1 72 ? -6.686 -5.496 7.975 1.00 95.00 72 TYR A O 1
ATOM 592 N N . ILE A 1 73 ? -7.340 -3.416 7.407 1.00 96.62 73 ILE A N 1
ATOM 593 C CA . ILE A 1 73 ? -6.929 -3.458 6.007 1.00 96.62 73 ILE A CA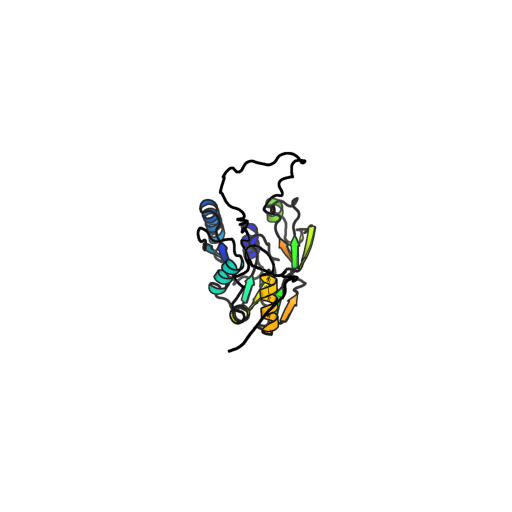 1
ATOM 594 C C . ILE A 1 73 ? -5.984 -2.293 5.746 1.00 96.62 73 ILE A C 1
ATOM 596 O O . ILE A 1 73 ? -6.360 -1.130 5.899 1.00 96.62 73 ILE A O 1
ATOM 600 N N . LEU A 1 74 ? -4.766 -2.617 5.313 1.00 96.69 74 LEU A N 1
ATOM 601 C CA . LEU A 1 74 ? -3.873 -1.655 4.683 1.00 96.69 74 LEU A CA 1
ATOM 602 C C . LEU A 1 74 ? -4.177 -1.620 3.181 1.00 96.69 74 LEU A C 1
ATOM 604 O O . LEU A 1 74 ? -3.974 -2.613 2.482 1.00 96.69 74 LEU A O 1
ATOM 608 N N . ILE A 1 75 ? -4.617 -0.469 2.678 1.00 97.31 75 ILE A N 1
ATOM 609 C CA . ILE A 1 75 ? -4.649 -0.194 1.239 1.00 97.31 75 ILE A CA 1
ATOM 610 C C . ILE A 1 75 ? -3.275 0.350 0.846 1.00 97.31 75 ILE A C 1
ATOM 612 O O . ILE A 1 75 ? -2.789 1.305 1.452 1.00 97.31 75 ILE A O 1
ATOM 616 N N . ASN A 1 76 ? -2.633 -0.274 -0.142 1.00 94.94 76 ASN A N 1
ATOM 617 C CA . ASN A 1 76 ? -1.289 0.086 -0.586 1.00 94.94 76 ASN A CA 1
ATOM 618 C C . ASN A 1 76 ? -1.100 -0.168 -2.088 1.00 94.94 76 ASN A C 1
ATOM 620 O O . ASN A 1 76 ? -1.612 -1.153 -2.624 1.00 94.94 76 ASN A O 1
ATOM 624 N N . ASP A 1 77 ? -0.312 0.683 -2.744 1.00 94.19 77 ASP A N 1
ATOM 625 C CA . ASP A 1 77 ? 0.019 0.539 -4.161 1.00 94.19 77 ASP A CA 1
ATOM 626 C C . ASP A 1 77 ? 1.133 -0.505 -4.386 1.00 94.19 77 ASP A C 1
ATOM 628 O O . ASP A 1 77 ? 2.042 -0.690 -3.571 1.00 94.19 77 ASP A O 1
ATOM 632 N N . ALA A 1 78 ? 1.096 -1.199 -5.528 1.00 94.50 78 ALA A N 1
ATOM 633 C CA . ALA A 1 78 ? 2.014 -2.303 -5.845 1.00 94.50 78 ALA A CA 1
ATOM 634 C C . ALA A 1 78 ? 3.481 -1.874 -6.075 1.00 94.50 78 ALA A C 1
ATOM 636 O O . ALA A 1 78 ? 4.374 -2.714 -6.252 1.00 94.50 78 ALA A O 1
ATOM 637 N N . ASP A 1 79 ? 3.753 -0.579 -6.139 1.00 95.44 79 ASP A N 1
ATOM 638 C CA . ASP A 1 79 ? 5.060 0.048 -6.329 1.00 95.44 79 ASP A CA 1
ATOM 639 C C . ASP A 1 79 ? 5.546 0.809 -5.087 1.00 95.44 79 ASP A C 1
ATOM 641 O O . ASP A 1 79 ? 6.530 1.546 -5.159 1.00 95.44 79 ASP A O 1
ATOM 645 N N . VAL A 1 80 ? 4.930 0.562 -3.932 1.00 97.25 80 VAL A N 1
ATOM 646 C CA . VAL A 1 80 ? 5.331 1.152 -2.653 1.00 97.25 80 VAL A CA 1
ATOM 647 C C . VAL A 1 80 ? 6.091 0.143 -1.797 1.00 97.25 80 VAL A C 1
ATOM 649 O O . VAL A 1 80 ? 5.662 -0.995 -1.608 1.00 97.25 80 VAL A O 1
ATOM 652 N N . ILE A 1 81 ? 7.232 0.571 -1.265 1.00 97.94 81 ILE A N 1
ATOM 653 C CA . ILE A 1 81 ? 8.040 -0.137 -0.272 1.00 97.94 81 ILE A CA 1
ATOM 654 C C . ILE A 1 81 ? 7.638 0.366 1.110 1.00 97.94 81 ILE A C 1
ATOM 656 O O . ILE A 1 81 ? 7.712 1.567 1.387 1.00 97.94 81 ILE A O 1
ATOM 660 N N . LEU A 1 82 ? 7.233 -0.554 1.982 1.00 97.06 82 LEU A N 1
ATOM 661 C CA . LEU A 1 82 ? 6.839 -0.217 3.343 1.00 97.06 82 LEU A CA 1
ATOM 662 C C . LEU A 1 82 ? 8.062 -0.094 4.249 1.00 97.06 82 LEU A C 1
ATOM 664 O O . LEU A 1 82 ? 9.075 -0.768 4.066 1.00 97.06 82 LEU A O 1
ATOM 668 N N . HIS A 1 83 ? 7.930 0.746 5.273 1.00 96.81 83 HIS A N 1
ATOM 669 C CA . HIS A 1 83 ? 8.907 0.830 6.351 1.00 96.81 83 HIS A CA 1
ATOM 670 C C . HIS A 1 83 ? 9.021 -0.537 7.062 1.00 96.81 83 HIS A C 1
ATOM 672 O O . HIS A 1 83 ? 7.978 -1.141 7.319 1.00 96.81 83 HIS A O 1
ATOM 678 N N . PRO A 1 84 ? 10.217 -1.022 7.451 1.00 96.88 84 PRO A N 1
ATOM 679 C CA . PRO A 1 84 ? 10.395 -2.357 8.049 1.00 96.88 84 PRO A CA 1
ATOM 680 C C . PRO A 1 84 ? 9.587 -2.629 9.330 1.00 96.88 84 PRO A C 1
ATOM 682 O O . PRO A 1 84 ? 9.279 -3.774 9.640 1.00 96.88 84 PRO A O 1
ATOM 685 N N . MET A 1 85 ? 9.244 -1.572 10.070 1.00 95.00 85 MET A N 1
ATOM 686 C CA . MET A 1 85 ? 8.457 -1.636 11.313 1.00 95.00 85 MET A CA 1
ATOM 687 C C . MET A 1 85 ? 6.959 -1.340 11.122 1.00 95.00 85 MET A C 1
ATOM 689 O O . MET A 1 85 ? 6.260 -1.078 12.101 1.00 95.00 85 MET A O 1
ATOM 693 N N . ALA A 1 86 ? 6.455 -1.293 9.884 1.00 94.12 86 ALA A N 1
ATOM 694 C CA . ALA A 1 86 ? 5.069 -0.902 9.627 1.00 94.12 86 ALA A CA 1
ATOM 695 C C . ALA A 1 86 ? 4.081 -1.846 10.328 1.00 94.12 86 ALA A C 1
ATOM 697 O O . ALA A 1 86 ? 3.225 -1.383 11.077 1.00 94.12 86 ALA A O 1
ATOM 698 N N . MET A 1 87 ? 4.263 -3.162 10.177 1.00 93.00 87 MET A N 1
ATOM 699 C CA . MET A 1 87 ? 3.364 -4.154 10.783 1.00 93.00 87 MET A CA 1
ATOM 700 C C . MET A 1 87 ? 3.383 -4.121 12.312 1.00 93.00 87 MET A C 1
ATOM 702 O O . MET A 1 87 ? 2.348 -4.306 12.941 1.00 93.00 87 MET A O 1
ATOM 706 N N . GLU A 1 88 ? 4.539 -3.854 12.918 1.00 91.31 88 GLU A N 1
ATOM 707 C CA . GLU A 1 88 ? 4.664 -3.710 14.370 1.00 91.31 88 GLU A CA 1
ATOM 708 C C . GLU A 1 88 ? 3.910 -2.470 14.864 1.00 91.31 88 GLU A C 1
ATOM 710 O O . GLU A 1 88 ? 3.160 -2.535 15.834 1.00 91.31 88 GLU A O 1
ATOM 715 N N . LYS A 1 89 ? 4.029 -1.347 14.149 1.00 88.94 89 LYS A N 1
ATOM 716 C CA . LYS A 1 89 ? 3.308 -0.112 14.474 1.00 88.94 89 LYS A CA 1
ATOM 717 C C . LYS A 1 89 ? 1.794 -0.262 14.358 1.00 88.94 89 LYS A C 1
ATOM 719 O O . LYS A 1 89 ? 1.087 0.317 15.176 1.00 88.94 89 LYS A O 1
ATOM 724 N N . PHE A 1 90 ? 1.300 -1.066 13.417 1.00 87.56 90 PHE A N 1
ATOM 725 C CA . PHE A 1 90 ? -0.138 -1.316 13.256 1.00 87.56 90 PHE A CA 1
ATOM 726 C C . PHE A 1 90 ? -0.761 -2.088 14.430 1.00 87.56 90 PHE A C 1
ATOM 728 O O . PHE A 1 90 ? -1.977 -2.064 14.591 1.00 87.56 90 PHE A O 1
ATOM 735 N N . GLN A 1 91 ? 0.046 -2.754 15.264 1.00 75.00 91 GLN A N 1
ATOM 736 C CA . GLN A 1 91 ? -0.433 -3.467 16.457 1.00 75.00 91 GLN A CA 1
ATOM 737 C C . GLN A 1 91 ? -0.668 -2.541 17.663 1.00 75.00 91 GLN A C 1
ATOM 739 O O . GLN A 1 91 ? -1.384 -2.910 18.594 1.00 75.00 91 GLN A O 1
ATOM 744 N N . TYR A 1 92 ? -0.078 -1.342 17.665 1.00 71.06 92 TYR A N 1
ATOM 745 C CA . TYR A 1 92 ? -0.294 -0.306 18.683 1.00 71.06 92 TYR A CA 1
ATOM 746 C C . TYR A 1 92 ? -1.501 0.561 18.302 1.00 71.06 92 TYR A C 1
ATOM 748 O O . TYR A 1 92 ? -1.878 0.546 17.134 1.00 71.06 92 TYR A O 1
ATOM 756 N N . PRO A 1 93 ? -2.155 1.261 19.256 1.00 58.50 93 PRO A N 1
ATOM 757 C CA . PRO A 1 93 ? -3.611 1.366 19.361 1.00 58.50 93 PRO A CA 1
ATOM 758 C C . PRO A 1 93 ? -4.260 2.066 18.163 1.00 58.50 93 PRO A C 1
ATOM 760 O O . PRO A 1 93 ? -4.678 3.220 18.235 1.00 58.50 93 PRO A O 1
ATOM 763 N N . CYS A 1 94 ? -4.388 1.325 17.069 1.00 66.50 94 CYS A N 1
ATOM 764 C CA . CYS A 1 94 ? -5.344 1.576 16.019 1.00 66.50 94 CYS A CA 1
ATOM 765 C C . CYS A 1 94 ? -6.693 1.278 16.656 1.00 66.50 94 CYS A C 1
ATOM 767 O O . CYS A 1 94 ? -7.000 0.136 17.000 1.00 66.50 94 CYS A O 1
ATOM 769 N N . THR A 1 95 ? -7.450 2.331 16.933 1.00 78.81 95 THR A N 1
ATOM 770 C CA . THR A 1 95 ? -8.810 2.179 17.434 1.00 78.81 95 THR A CA 1
ATOM 771 C C . THR A 1 95 ? -9.736 1.933 16.245 1.00 78.81 95 THR A C 1
ATOM 773 O O . THR A 1 95 ? -9.539 2.567 15.202 1.00 78.81 95 THR A O 1
ATOM 776 N N . PRO A 1 96 ? -10.749 1.058 16.358 1.00 84.69 96 PRO A N 1
ATOM 777 C CA . PRO A 1 96 ? -11.710 0.825 15.281 1.00 84.69 96 PRO A CA 1
ATOM 778 C C . PRO A 1 96 ? -12.376 2.106 14.758 1.00 84.69 96 PRO A C 1
ATOM 780 O O . PRO A 1 96 ? -12.775 2.148 13.597 1.00 84.69 96 PRO A O 1
ATOM 783 N N . GLU A 1 97 ? -12.454 3.148 15.591 1.00 91.19 97 GLU A N 1
ATOM 784 C CA . GLU A 1 97 ? -13.039 4.468 15.329 1.00 91.19 97 GLU A CA 1
ATOM 785 C C . GLU A 1 97 ? -12.098 5.433 14.585 1.00 91.19 97 GLU A C 1
ATOM 787 O O . GLU A 1 97 ? -12.421 6.606 14.398 1.00 91.19 97 GLU A O 1
ATOM 792 N N . THR A 1 98 ? -10.918 4.979 14.166 1.00 93.38 98 THR A N 1
ATOM 793 C CA . THR A 1 98 ? -9.936 5.802 13.449 1.00 93.38 98 THR A CA 1
ATOM 794 C C . THR A 1 98 ? -9.493 5.141 12.157 1.00 93.38 98 THR A C 1
ATOM 796 O O . THR A 1 98 ? -9.524 3.919 12.028 1.00 93.38 98 THR A O 1
ATOM 799 N N . PHE A 1 99 ? -9.038 5.955 11.210 1.00 95.00 99 PHE A N 1
ATOM 800 C CA . PHE A 1 99 ? -8.264 5.480 10.070 1.00 95.00 99 PHE A CA 1
ATOM 801 C C . PHE A 1 99 ? -6.992 6.307 9.924 1.00 95.00 99 PHE A C 1
ATOM 803 O O . PHE A 1 99 ? -6.981 7.515 10.186 1.00 95.00 99 PHE A O 1
ATOM 810 N N . ASN A 1 100 ? -5.914 5.650 9.512 1.00 94.38 100 ASN A N 1
ATOM 811 C CA . ASN A 1 100 ? -4.581 6.230 9.500 1.00 94.38 100 ASN A CA 1
ATOM 812 C C . ASN A 1 100 ? -4.122 6.412 8.059 1.00 94.38 100 ASN A C 1
ATOM 814 O O . ASN A 1 100 ? -4.119 5.456 7.292 1.00 94.38 100 ASN A O 1
ATOM 818 N N . LEU A 1 101 ? -3.703 7.624 7.697 1.00 95.44 101 LEU A N 1
ATOM 819 C CA . LEU A 1 101 ? -3.062 7.903 6.411 1.00 95.44 101 LEU A CA 1
ATOM 820 C C . LEU A 1 101 ? -1.573 8.165 6.621 1.00 95.44 101 LEU A C 1
ATOM 822 O O . LEU A 1 101 ? -1.189 8.875 7.557 1.00 95.44 101 LEU A O 1
ATOM 826 N N . PHE A 1 102 ? -0.748 7.624 5.728 1.00 94.62 102 PHE A N 1
ATOM 827 C CA . PHE A 1 102 ? 0.707 7.610 5.880 1.00 94.62 102 PHE A CA 1
ATOM 828 C C . PHE A 1 102 ? 1.405 8.700 5.068 1.00 94.62 102 PHE A C 1
ATOM 830 O O . PHE A 1 102 ? 0.834 9.301 4.148 1.00 94.62 102 PHE A O 1
ATOM 837 N N . LYS A 1 103 ? 2.680 8.925 5.389 1.00 95.44 103 LYS A N 1
ATOM 838 C CA . LYS A 1 103 ? 3.590 9.707 4.554 1.00 95.44 103 LYS A CA 1
ATOM 839 C C . LYS A 1 103 ? 4.228 8.842 3.485 1.00 95.44 103 LYS A C 1
ATOM 841 O O . LYS A 1 103 ? 4.573 7.685 3.720 1.00 95.44 103 LYS A O 1
ATOM 846 N N . ILE A 1 104 ? 4.476 9.457 2.338 1.00 96.88 104 ILE A N 1
ATOM 847 C CA . ILE A 1 104 ? 5.165 8.824 1.222 1.00 96.88 104 ILE A CA 1
ATOM 848 C C . ILE A 1 104 ? 6.349 9.666 0.765 1.00 96.88 104 ILE A C 1
ATOM 850 O O . ILE A 1 104 ? 6.267 10.888 0.653 1.00 96.88 104 ILE A O 1
ATOM 854 N N . GLY A 1 105 ? 7.471 9.006 0.521 1.00 97.38 105 GLY A N 1
ATOM 855 C CA . GLY A 1 105 ? 8.653 9.553 -0.118 1.00 97.38 105 GLY A CA 1
ATOM 856 C C . GLY A 1 105 ? 8.786 8.978 -1.516 1.00 97.38 105 GLY A C 1
ATOM 857 O O . GLY A 1 105 ? 8.670 7.776 -1.705 1.00 97.38 105 GLY A O 1
ATOM 858 N N . TYR A 1 106 ? 9.051 9.813 -2.508 1.00 97.56 106 TYR A N 1
ATOM 859 C CA . TYR A 1 106 ? 9.203 9.352 -3.883 1.00 97.56 106 TYR A CA 1
ATOM 860 C C . TYR A 1 106 ? 10.678 9.252 -4.225 1.00 97.56 106 TYR A C 1
ATOM 862 O O . TYR A 1 106 ? 11.409 10.250 -4.175 1.00 97.56 106 TYR A O 1
ATOM 870 N N . LEU A 1 107 ? 11.113 8.047 -4.581 1.00 97.62 107 LEU A N 1
ATOM 871 C CA . LEU A 1 107 ? 12.470 7.832 -5.056 1.00 97.62 107 LEU A CA 1
ATOM 872 C C . LEU A 1 107 ? 12.660 8.511 -6.425 1.00 97.62 107 LEU A C 1
ATOM 874 O O . LEU A 1 107 ? 11.723 8.563 -7.228 1.00 97.62 107 LEU A O 1
ATOM 878 N N . PRO A 1 108 ? 13.837 9.101 -6.687 1.00 96.50 108 PRO A N 1
ATOM 879 C CA . PRO A 1 108 ? 14.114 9.754 -7.959 1.00 96.50 108 PRO A CA 1
ATOM 880 C C . PRO A 1 108 ? 14.338 8.733 -9.084 1.00 96.50 108 PRO A C 1
ATOM 882 O O . PRO A 1 108 ? 14.716 7.593 -8.837 1.00 96.50 108 PRO A O 1
ATOM 885 N N . GLU A 1 109 ? 14.192 9.177 -10.337 1.00 95.56 109 GLU A N 1
ATOM 886 C CA . GLU A 1 109 ? 14.480 8.375 -11.546 1.00 95.56 109 GLU A CA 1
ATOM 887 C C . GLU A 1 109 ? 15.896 7.789 -11.560 1.00 95.56 109 GLU A C 1
ATOM 889 O O . GLU A 1 109 ? 16.131 6.715 -12.103 1.00 95.56 109 GLU A O 1
ATOM 894 N N . SER A 1 110 ? 16.844 8.487 -10.932 1.00 95.69 110 SER A N 1
ATOM 895 C CA . SER A 1 110 ? 18.234 8.050 -10.815 1.00 95.69 110 SER A CA 1
ATOM 896 C C . SER A 1 110 ? 18.432 6.837 -9.903 1.00 95.69 110 SER A C 1
ATOM 898 O O . SER A 1 110 ? 19.517 6.264 -9.907 1.00 95.69 110 SER A O 1
ATOM 900 N N . THR A 1 111 ? 17.441 6.469 -9.087 1.00 96.06 111 THR A N 1
ATOM 901 C CA . THR A 1 111 ? 17.526 5.319 -8.183 1.00 96.06 111 THR A CA 1
ATOM 902 C C . THR A 1 111 ? 17.022 4.071 -8.903 1.00 96.06 111 THR A C 1
ATOM 904 O O . THR A 1 111 ? 15.818 3.893 -9.082 1.00 96.06 111 THR A O 1
ATOM 907 N N . SER A 1 112 ? 17.946 3.203 -9.321 1.00 95.69 112 SER A N 1
ATOM 908 C CA . SER A 1 112 ? 17.604 1.961 -10.025 1.00 95.69 112 SER A CA 1
ATOM 909 C C . SER A 1 112 ? 16.996 0.914 -9.087 1.00 95.69 112 SER A C 1
ATOM 911 O O . SER A 1 112 ? 17.206 0.953 -7.874 1.00 95.69 112 SER A O 1
ATOM 913 N N . LEU A 1 113 ? 16.274 -0.063 -9.641 1.00 94.62 113 LEU A N 1
ATOM 914 C CA . LEU A 1 113 ? 15.674 -1.144 -8.850 1.00 94.62 113 LEU A CA 1
ATOM 915 C C . LEU A 1 113 ? 16.736 -2.010 -8.153 1.00 94.62 113 LEU A C 1
ATOM 917 O O . LEU A 1 113 ? 16.516 -2.458 -7.030 1.00 94.62 113 LEU A O 1
ATOM 921 N N . GLU A 1 114 ? 17.899 -2.205 -8.778 1.00 96.38 114 GLU A N 1
ATOM 922 C CA . GLU A 1 114 ? 19.038 -2.918 -8.189 1.00 96.38 114 GLU A CA 1
ATOM 923 C C . GLU A 1 114 ? 19.608 -2.152 -6.996 1.00 96.38 114 GLU A C 1
ATOM 925 O O . GLU A 1 114 ? 19.900 -2.749 -5.961 1.00 96.38 114 GLU A O 1
ATOM 930 N N . GLN A 1 115 ? 19.717 -0.823 -7.110 1.00 96.25 115 GLN A N 1
ATOM 931 C CA . GLN A 1 115 ? 20.133 0.018 -5.993 1.00 96.25 115 GLN A CA 1
ATOM 932 C C . GLN A 1 115 ? 19.130 -0.078 -4.842 1.00 96.25 115 GLN A C 1
ATOM 934 O O . GLN A 1 115 ? 19.549 -0.202 -3.692 1.00 96.25 115 GLN A O 1
ATOM 939 N N . VAL A 1 116 ? 17.826 -0.053 -5.134 1.00 96.88 116 VAL A N 1
ATOM 940 C CA . VAL A 1 116 ? 16.791 -0.216 -4.105 1.00 96.88 116 VAL A CA 1
ATOM 941 C C . VAL A 1 116 ? 16.919 -1.564 -3.400 1.00 96.88 116 VAL A C 1
ATOM 943 O O . VAL A 1 116 ? 16.881 -1.606 -2.177 1.00 96.88 116 VAL A O 1
ATOM 946 N N . ALA A 1 117 ? 17.130 -2.650 -4.146 1.00 96.06 117 ALA A N 1
ATOM 947 C CA . ALA A 1 117 ? 17.289 -3.988 -3.579 1.00 96.06 117 ALA A CA 1
ATOM 948 C C . ALA A 1 117 ? 18.536 -4.131 -2.686 1.00 96.06 117 ALA A C 1
ATOM 950 O O . ALA A 1 117 ? 18.524 -4.900 -1.729 1.00 96.06 117 ALA A O 1
ATOM 951 N N . ALA A 1 118 ? 19.619 -3.420 -3.016 1.00 96.50 118 ALA A N 1
ATOM 952 C CA . ALA A 1 118 ? 20.910 -3.531 -2.337 1.00 96.50 118 ALA A CA 1
ATOM 953 C C . ALA A 1 118 ? 21.103 -2.536 -1.177 1.00 96.50 118 ALA A C 1
ATOM 955 O O . ALA A 1 118 ? 22.096 -2.628 -0.454 1.00 96.50 118 ALA A O 1
ATOM 956 N N . THR A 1 119 ? 20.200 -1.569 -1.007 1.00 96.62 119 THR A N 1
ATOM 957 C CA . THR A 1 119 ? 20.351 -0.482 -0.031 1.00 96.62 119 THR A CA 1
ATOM 958 C C . THR A 1 119 ? 19.385 -0.681 1.139 1.00 96.62 119 THR A C 1
ATOM 960 O O . THR A 1 119 ? 18.187 -0.824 0.896 1.00 96.62 119 THR A O 1
ATOM 963 N N . PRO A 1 120 ? 19.853 -0.638 2.403 1.00 96.25 120 PRO A N 1
ATOM 964 C CA . PRO A 1 120 ? 18.962 -0.647 3.562 1.00 96.25 120 PRO A CA 1
ATOM 965 C C . PRO A 1 120 ? 17.928 0.480 3.493 1.00 96.25 120 PRO A C 1
ATOM 967 O O . PRO A 1 120 ? 18.244 1.577 3.022 1.00 96.25 120 PRO A O 1
ATOM 970 N N . PHE A 1 121 ? 16.711 0.221 3.974 1.00 96.38 121 PHE A N 1
ATOM 971 C CA . PHE A 1 121 ? 15.577 1.139 3.842 1.00 96.38 121 PHE A CA 1
ATOM 972 C C . PHE A 1 121 ? 15.905 2.552 4.348 1.00 96.38 121 PHE A C 1
ATOM 974 O O . PHE A 1 121 ? 15.653 3.537 3.659 1.00 96.38 121 PHE A O 1
ATOM 981 N N . GLU A 1 122 ? 16.541 2.656 5.515 1.00 94.75 122 GLU A N 1
ATOM 982 C CA . GLU A 1 122 ? 16.935 3.910 6.164 1.00 94.75 122 GLU A CA 1
ATOM 983 C C . GLU A 1 122 ? 17.930 4.753 5.350 1.00 94.75 122 GLU A C 1
ATOM 985 O O . GLU A 1 122 ? 18.046 5.962 5.558 1.00 94.75 122 GLU A O 1
ATOM 990 N N . ASN A 1 123 ? 18.632 4.130 4.401 1.00 96.81 123 ASN A N 1
ATOM 991 C CA . ASN A 1 123 ? 19.613 4.784 3.541 1.00 96.81 123 ASN A CA 1
ATOM 992 C C . ASN A 1 123 ? 19.028 5.210 2.186 1.00 96.81 123 ASN A C 1
ATOM 994 O O . ASN A 1 123 ? 19.693 5.930 1.432 1.00 96.81 123 ASN A O 1
ATOM 998 N N . LEU A 1 124 ? 17.797 4.803 1.864 1.00 96.38 124 LEU A N 1
ATOM 999 C CA . LEU A 1 124 ? 17.095 5.246 0.665 1.00 96.38 124 LEU A CA 1
ATOM 1000 C C . LEU A 1 124 ? 16.607 6.685 0.847 1.00 96.38 124 LEU A C 1
ATOM 1002 O O . LEU A 1 124 ? 15.856 7.008 1.764 1.00 96.38 124 LEU A O 1
ATOM 1006 N N . LYS A 1 125 ? 17.035 7.570 -0.057 1.00 95.00 125 LYS A N 1
ATOM 1007 C CA . LYS A 1 125 ? 16.746 9.006 0.030 1.00 95.00 125 LYS A CA 1
ATOM 1008 C C . LYS A 1 125 ? 15.669 9.399 -0.982 1.00 95.00 125 LYS A C 1
ATOM 1010 O O . LYS A 1 125 ? 15.977 9.476 -2.174 1.00 95.00 125 LYS A O 1
ATOM 1015 N N . PRO A 1 126 ? 14.425 9.667 -0.548 1.00 96.31 126 PRO A N 1
ATOM 1016 C CA . PRO A 1 126 ? 13.410 10.194 -1.447 1.00 96.31 126 PRO A CA 1
ATOM 1017 C C . PRO A 1 126 ? 13.782 11.610 -1.902 1.00 96.31 126 PRO A C 1
ATOM 1019 O O . PRO A 1 126 ? 14.308 12.409 -1.128 1.00 96.31 126 PRO A O 1
ATOM 1022 N N . GLY A 1 127 ? 13.486 11.933 -3.161 1.00 94.94 127 GLY A N 1
ATOM 1023 C CA . GLY A 1 127 ? 13.696 13.277 -3.707 1.00 94.94 127 GLY A CA 1
ATOM 1024 C C . GLY A 1 127 ? 12.651 14.284 -3.220 1.00 94.94 127 GLY A C 1
ATOM 1025 O O . GLY A 1 127 ? 12.929 15.477 -3.142 1.00 94.94 127 GLY A O 1
ATOM 1026 N N . HIS A 1 128 ? 11.454 13.805 -2.876 1.00 94.69 128 HIS A N 1
ATOM 1027 C CA . HIS A 1 128 ? 10.428 14.589 -2.194 1.00 94.69 128 HIS A CA 1
ATOM 1028 C C . HIS A 1 128 ? 9.550 13.693 -1.323 1.00 94.69 128 HIS A C 1
ATOM 1030 O O . HIS A 1 128 ? 9.440 12.492 -1.577 1.00 94.69 128 HIS A O 1
ATOM 1036 N N . THR A 1 129 ? 8.909 14.286 -0.321 1.00 96.00 129 THR A N 1
ATOM 1037 C CA . THR A 1 129 ? 7.946 13.618 0.557 1.00 96.00 129 THR A CA 1
ATOM 1038 C C . THR A 1 129 ? 6.612 14.358 0.548 1.00 96.00 129 THR A C 1
ATOM 1040 O O . THR A 1 129 ? 6.557 15.558 0.275 1.00 96.00 129 THR A O 1
ATOM 1043 N N . GLY A 1 130 ? 5.529 13.639 0.821 1.00 94.00 130 GLY A N 1
ATOM 1044 C CA . GLY A 1 130 ? 4.182 14.189 0.896 1.00 94.00 130 GLY A CA 1
ATOM 1045 C C . GLY A 1 130 ? 3.248 13.310 1.718 1.00 94.00 130 GLY A C 1
ATOM 1046 O O . GLY A 1 130 ? 3.616 12.214 2.146 1.00 94.00 130 GLY A O 1
ATOM 1047 N N . ASP A 1 131 ? 2.037 13.810 1.931 1.00 93.69 131 ASP A N 1
ATOM 1048 C CA . ASP A 1 131 ? 0.957 13.055 2.558 1.00 93.69 131 ASP A CA 1
ATOM 1049 C C . ASP A 1 131 ? 0.180 12.266 1.497 1.00 93.69 131 ASP A C 1
ATOM 1051 O O . ASP A 1 131 ? 0.003 12.723 0.365 1.00 93.69 131 ASP A O 1
ATOM 1055 N N . THR A 1 132 ? -0.284 11.075 1.864 1.00 91.88 132 THR A N 1
ATOM 1056 C CA . THR A 1 132 ? -1.106 10.225 0.993 1.00 91.88 132 THR A CA 1
ATOM 1057 C C . THR A 1 132 ? -2.595 10.465 1.229 1.00 91.88 132 THR A C 1
ATOM 1059 O O . THR A 1 132 ? -2.999 10.994 2.267 1.00 91.88 132 THR A O 1
ATOM 1062 N N . PHE A 1 133 ? -3.427 10.068 0.269 1.00 91.00 133 PHE A N 1
ATOM 1063 C CA . PHE A 1 133 ? -4.883 10.044 0.438 1.00 91.00 133 PHE A CA 1
ATOM 1064 C C . PHE A 1 133 ? -5.438 8.617 0.403 1.00 91.00 133 PHE A C 1
ATOM 1066 O O . PHE A 1 133 ? -6.368 8.339 1.150 1.00 91.00 133 PHE A O 1
ATOM 1073 N N . GLY A 1 134 ? -4.844 7.718 -0.392 1.00 88.31 134 GLY A N 1
ATOM 1074 C CA . GLY A 1 134 ? -5.293 6.325 -0.525 1.00 88.31 134 GLY A CA 1
ATOM 1075 C C . GLY A 1 134 ? -4.459 5.273 0.200 1.00 88.31 134 GLY A C 1
ATOM 1076 O O . GLY A 1 134 ? -4.944 4.165 0.407 1.00 88.31 134 GLY A O 1
ATOM 1077 N N . ILE A 1 135 ? -3.222 5.589 0.602 1.00 94.88 135 ILE A N 1
ATOM 1078 C CA . ILE A 1 135 ? -2.390 4.639 1.349 1.00 94.88 135 ILE A CA 1
ATOM 1079 C C . ILE A 1 135 ? -2.700 4.805 2.827 1.00 94.88 135 ILE A C 1
ATOM 1081 O O . ILE A 1 135 ? -2.293 5.781 3.466 1.00 94.88 135 ILE A O 1
ATOM 1085 N N . GLY A 1 136 ? -3.448 3.849 3.360 1.00 94.56 136 GLY A N 1
ATOM 1086 C CA . GLY A 1 136 ? -4.009 3.972 4.690 1.00 94.56 136 GLY A CA 1
ATOM 1087 C C . GLY A 1 136 ? -4.379 2.650 5.327 1.00 94.56 136 GLY A C 1
ATOM 1088 O O . GLY A 1 136 ? -4.600 1.651 4.644 1.00 94.56 136 GLY A O 1
ATOM 1089 N N . LEU A 1 137 ? -4.423 2.672 6.655 1.00 95.88 137 LEU A N 1
ATOM 1090 C CA . LEU A 1 137 ? -4.869 1.574 7.494 1.00 95.88 137 LEU A CA 1
ATOM 1091 C C . LEU A 1 137 ? -6.277 1.893 7.992 1.00 95.88 137 LEU A C 1
ATOM 1093 O O . LEU A 1 137 ? -6.511 2.937 8.605 1.00 95.88 137 LEU A O 1
ATOM 1097 N N . PHE A 1 138 ? -7.201 0.984 7.721 1.00 95.81 138 PHE A N 1
ATOM 1098 C CA . PHE A 1 138 ? -8.622 1.151 7.985 1.00 95.81 138 PHE A CA 1
ATOM 1099 C C . PHE A 1 138 ? -9.150 -0.060 8.745 1.00 95.81 138 PHE A C 1
ATOM 1101 O O . PHE A 1 138 ? -8.711 -1.185 8.494 1.00 95.81 138 PHE A O 1
ATOM 1108 N N . SER A 1 139 ? -10.135 0.135 9.623 1.00 95.62 139 SER A N 1
ATOM 1109 C CA . SER A 1 139 ? -10.937 -0.994 10.092 1.00 95.62 139 SER A CA 1
ATOM 1110 C C . SER A 1 139 ? -11.807 -1.504 8.938 1.00 95.62 139 SER A C 1
ATOM 1112 O O . SER A 1 139 ? -12.427 -0.725 8.206 1.00 95.62 139 SER A O 1
ATOM 1114 N N . LYS A 1 140 ? -11.872 -2.825 8.762 1.00 95.56 140 LYS A N 1
ATOM 1115 C CA . LYS A 1 140 ? -12.720 -3.465 7.752 1.00 95.56 140 LYS A CA 1
ATOM 1116 C C . LYS A 1 140 ? -14.185 -3.088 7.964 1.00 95.56 140 LYS A C 1
ATOM 1118 O O . LYS A 1 140 ? -14.854 -2.704 7.012 1.00 95.56 140 LYS A O 1
ATOM 1123 N N . ALA A 1 141 ? -14.637 -3.084 9.218 1.00 95.56 141 ALA A N 1
ATOM 1124 C CA . ALA A 1 141 ? -15.977 -2.635 9.588 1.00 95.56 141 ALA A CA 1
ATOM 1125 C C . ALA A 1 141 ? -16.251 -1.176 9.174 1.00 95.56 141 ALA A C 1
ATOM 1127 O O . ALA A 1 141 ? -17.354 -0.860 8.730 1.00 95.56 141 ALA A O 1
ATOM 1128 N N . GLY A 1 142 ? -15.258 -0.283 9.274 1.00 96.50 142 GLY A N 1
ATOM 1129 C CA . GLY A 1 142 ? -15.385 1.098 8.806 1.00 96.50 142 GLY A CA 1
ATOM 1130 C C . GLY A 1 142 ? -15.535 1.192 7.294 1.00 96.50 142 GLY A C 1
ATOM 1131 O O . GLY A 1 142 ? -16.442 1.869 6.808 1.00 96.50 142 GLY A O 1
ATOM 1132 N N . LEU A 1 143 ? -14.715 0.448 6.546 1.00 97.62 143 LEU A N 1
ATOM 1133 C CA . LEU A 1 143 ? -14.841 0.351 5.090 1.00 97.62 143 LEU A CA 1
ATOM 1134 C C . LEU A 1 143 ? -16.203 -0.225 4.675 1.00 97.62 143 LEU A C 1
ATOM 1136 O O . LEU A 1 143 ? -16.828 0.293 3.753 1.00 97.62 143 LEU A O 1
ATOM 1140 N N . GLU A 1 144 ? -16.698 -1.250 5.366 1.00 96.94 144 GLU A N 1
ATOM 1141 C CA . GLU A 1 144 ? -18.013 -1.850 5.109 1.00 96.94 144 GLU A CA 1
ATOM 1142 C C . GLU A 1 144 ? -19.165 -0.894 5.439 1.00 96.94 144 GLU A C 1
ATOM 1144 O O . GLU A 1 144 ? -20.109 -0.801 4.658 1.00 96.94 144 GLU A O 1
ATOM 1149 N N . THR A 1 145 ? -19.062 -0.124 6.526 1.00 97.69 145 THR A N 1
ATOM 1150 C CA . THR A 1 145 ? -20.073 0.868 6.941 1.00 97.69 145 THR A CA 1
ATOM 1151 C C . THR A 1 145 ? -20.310 1.930 5.870 1.00 97.69 145 THR A C 1
ATOM 1153 O O . THR A 1 145 ? -21.443 2.358 5.658 1.00 97.69 145 THR A O 1
ATOM 1156 N N . VAL A 1 146 ? -19.255 2.343 5.164 1.00 97.81 146 VAL A N 1
ATOM 1157 C CA . VAL A 1 146 ? -19.355 3.314 4.065 1.00 97.81 146 VAL A CA 1
ATOM 1158 C C . VAL A 1 146 ? -19.503 2.656 2.689 1.00 97.81 146 VAL A C 1
ATOM 1160 O O . VAL A 1 146 ? -19.523 3.361 1.686 1.00 97.81 146 VAL A O 1
ATOM 1163 N N . HIS A 1 147 ? -19.639 1.328 2.626 1.00 97.81 147 HIS A N 1
ATOM 1164 C CA . HIS A 1 147 ? -19.741 0.531 1.397 1.00 97.81 147 HIS A CA 1
ATOM 1165 C C . HIS A 1 147 ? -18.509 0.606 0.468 1.00 97.81 147 HIS A C 1
ATOM 1167 O O . HIS A 1 147 ? -18.639 0.509 -0.752 1.00 97.81 147 HIS A O 1
ATOM 1173 N N . GLY A 1 148 ? -17.306 0.744 1.028 1.00 97.44 148 GLY A N 1
ATOM 1174 C CA . GLY A 1 148 ? -16.049 0.777 0.275 1.00 97.44 148 GLY A CA 1
ATOM 1175 C C . GLY A 1 148 ? -15.852 2.065 -0.530 1.00 97.44 148 GLY A C 1
ATOM 1176 O O . GLY A 1 148 ? -16.353 3.131 -0.168 1.00 97.44 148 GLY A O 1
ATOM 1177 N N . LEU A 1 149 ? -15.074 1.991 -1.609 1.00 97.69 149 LEU A N 1
ATOM 1178 C CA . LEU A 1 149 ? -14.825 3.107 -2.522 1.00 97.69 149 LEU A CA 1
ATOM 1179 C C . LEU A 1 149 ? -15.965 3.246 -3.538 1.00 97.69 149 LEU A C 1
ATOM 1181 O O . LEU A 1 149 ? -16.514 2.243 -3.996 1.00 97.69 149 LEU A O 1
ATOM 1185 N N . ASP A 1 150 ? -16.278 4.478 -3.946 1.00 96.38 150 ASP A N 1
ATOM 1186 C CA . ASP A 1 150 ? -17.262 4.716 -5.003 1.00 96.38 150 ASP A CA 1
ATOM 1187 C C . ASP A 1 150 ? -16.698 4.268 -6.366 1.00 96.38 150 ASP A C 1
ATOM 1189 O O . ASP A 1 150 ? -15.674 4.756 -6.854 1.00 96.38 150 ASP A O 1
ATOM 1193 N N . GLU A 1 151 ? -17.372 3.303 -6.991 1.00 94.00 151 GLU A N 1
ATOM 1194 C CA . GLU A 1 151 ? -17.008 2.751 -8.298 1.00 94.00 151 GLU A CA 1
ATOM 1195 C C . GLU A 1 151 ? -17.363 3.682 -9.466 1.00 94.00 151 GLU A C 1
ATOM 1197 O O . GLU A 1 151 ? -17.024 3.383 -10.615 1.00 94.00 151 GLU A O 1
ATOM 1202 N N . PHE A 1 152 ? -18.023 4.814 -9.207 1.00 92.94 152 PHE A N 1
ATOM 1203 C CA . PHE A 1 152 ? -18.226 5.872 -10.190 1.00 92.94 152 PHE A CA 1
ATOM 1204 C C . PHE A 1 152 ? -16.900 6.470 -10.677 1.00 92.94 152 PHE A C 1
ATOM 1206 O O . PHE A 1 152 ? -16.781 6.812 -11.860 1.00 92.94 152 PHE A O 1
ATOM 1213 N N . PHE A 1 153 ? -15.889 6.569 -9.807 1.00 88.62 153 PHE A N 1
ATOM 1214 C CA . PHE A 1 153 ? -14.579 7.091 -10.183 1.00 88.62 153 PHE A CA 1
ATOM 1215 C C . PHE A 1 153 ? -13.874 6.140 -11.156 1.00 88.62 153 PHE A C 1
ATOM 1217 O O . PHE A 1 153 ? -13.682 4.952 -10.897 1.00 88.62 153 PHE A O 1
ATOM 1224 N N . HIS A 1 154 ? -13.489 6.682 -12.309 1.00 84.06 154 HIS A N 1
ATOM 1225 C CA . HIS A 1 154 ? -12.704 5.985 -13.322 1.00 84.06 154 HIS A CA 1
ATOM 1226 C C . HIS A 1 154 ? -11.367 6.692 -13.486 1.00 84.06 154 HIS A C 1
ATOM 1228 O O . HIS A 1 154 ? -11.296 7.919 -13.407 1.00 84.06 154 HIS A O 1
ATOM 1234 N N . PHE A 1 155 ? -10.325 5.924 -13.799 1.00 80.69 155 PHE A N 1
ATOM 1235 C CA . PHE A 1 155 ? -8.944 6.405 -13.805 1.00 80.69 155 PHE A CA 1
ATOM 1236 C C . PHE A 1 155 ? -8.449 6.782 -12.402 1.00 80.69 155 PHE A C 1
ATOM 1238 O O . PHE A 1 155 ? -8.579 5.971 -11.491 1.00 80.69 155 PHE A O 1
ATOM 1245 N N . TYR A 1 156 ? -7.822 7.949 -12.263 1.00 75.88 156 TYR A N 1
ATOM 1246 C CA . TYR A 1 156 ? -7.202 8.413 -11.028 1.00 75.88 156 TYR A CA 1
ATOM 1247 C C . TYR A 1 156 ? -7.809 9.748 -10.614 1.00 75.88 156 TYR A C 1
ATOM 1249 O O . TYR A 1 156 ? -7.924 10.648 -11.455 1.00 75.88 156 TYR A O 1
ATOM 1257 N N . GLY A 1 157 ? -8.083 9.897 -9.322 1.00 81.00 157 GLY A N 1
ATOM 1258 C CA . GLY A 1 157 ? -8.380 11.165 -8.679 1.00 81.00 157 GLY A CA 1
ATOM 1259 C C . GLY A 1 157 ? -9.721 11.159 -7.956 1.00 81.00 157 GLY A C 1
ATOM 1260 O O . GLY A 1 157 ? -10.750 10.808 -8.535 1.00 81.00 157 GLY A O 1
ATOM 1261 N N . SER A 1 158 ? -9.690 11.674 -6.725 1.00 89.56 158 SER A N 1
ATOM 1262 C CA . SER A 1 158 ? -10.840 11.929 -5.856 1.00 89.56 158 SER A CA 1
ATOM 1263 C C . SER A 1 158 ? -11.533 10.700 -5.271 1.00 89.56 158 SER A C 1
ATOM 1265 O O . SER A 1 158 ? -12.350 10.879 -4.372 1.00 89.56 158 SER A O 1
ATOM 1267 N N . GLU A 1 159 ? -11.203 9.476 -5.695 1.00 94.31 159 GLU A N 1
ATOM 1268 C CA . GLU 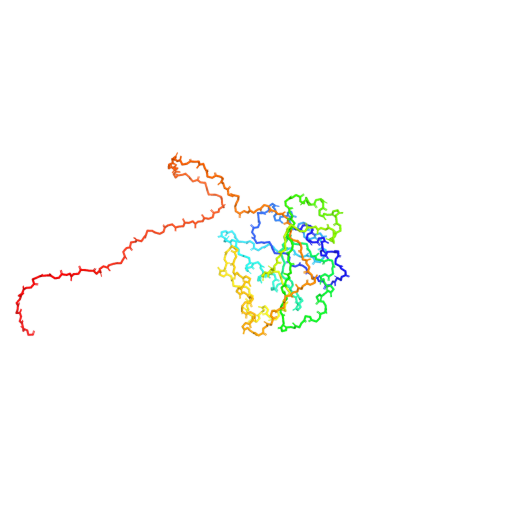A 1 159 ? -11.785 8.258 -5.120 1.00 94.31 159 GLU A CA 1
ATOM 1269 C C . GLU A 1 159 ? -11.361 8.035 -3.663 1.00 94.31 159 GLU A C 1
ATOM 1271 O O . GLU A 1 159 ? -12.173 7.639 -2.825 1.00 94.31 159 GLU A O 1
ATOM 1276 N N . ASP A 1 160 ? -10.098 8.334 -3.351 1.00 95.25 160 ASP A N 1
ATOM 1277 C CA . ASP A 1 160 ? -9.554 8.195 -2.004 1.00 95.25 160 ASP A CA 1
ATOM 1278 C C . ASP A 1 160 ? -10.082 9.317 -1.098 1.00 95.25 160 ASP A C 1
ATOM 1280 O O . ASP A 1 160 ? -10.459 9.093 0.052 1.00 95.25 160 ASP A O 1
ATOM 1284 N N . GLU A 1 161 ? -10.139 10.550 -1.610 1.00 95.75 161 GLU A N 1
ATOM 1285 C CA . GLU A 1 161 ? -10.692 11.691 -0.883 1.00 95.75 161 GLU A CA 1
ATOM 1286 C C . GLU A 1 161 ? -12.187 11.525 -0.582 1.00 95.75 161 GLU A C 1
ATOM 1288 O O . GLU A 1 161 ? -12.614 11.863 0.523 1.00 95.75 161 GLU A O 1
ATOM 1293 N N . ASP A 1 162 ? -12.965 10.973 -1.518 1.00 97.56 162 ASP A N 1
ATOM 1294 C CA . ASP A 1 162 ? -14.369 10.616 -1.297 1.00 97.56 162 ASP A CA 1
ATOM 1295 C C . ASP A 1 162 ? -14.519 9.568 -0.184 1.00 97.56 162 ASP A C 1
ATOM 1297 O O . ASP A 1 162 ? -15.294 9.775 0.754 1.00 97.56 162 ASP A O 1
ATOM 1301 N N . LEU A 1 163 ? -13.734 8.482 -0.232 1.00 97.88 163 LEU A N 1
ATOM 1302 C CA . LEU A 1 163 ? -13.727 7.465 0.823 1.00 97.88 163 LEU A CA 1
ATOM 1303 C C . LEU A 1 163 ? -13.428 8.090 2.191 1.00 97.88 163 LEU A C 1
ATOM 1305 O O . LEU A 1 163 ? -14.168 7.873 3.153 1.00 97.88 163 LEU A O 1
ATOM 1309 N N . ASN A 1 164 ? -12.368 8.895 2.269 1.00 97.75 164 ASN A N 1
ATOM 1310 C CA . ASN A 1 164 ? -11.953 9.558 3.500 1.00 97.75 164 ASN A CA 1
ATOM 1311 C C . ASN A 1 164 ? -13.054 10.480 4.043 1.00 97.75 164 ASN A C 1
ATOM 1313 O O . ASN A 1 164 ? -13.341 10.461 5.241 1.00 97.75 164 ASN A O 1
ATOM 1317 N N . ALA A 1 165 ? -13.712 11.254 3.175 1.00 98.00 165 ALA A N 1
ATOM 1318 C CA . ALA A 1 165 ? -14.806 12.135 3.567 1.00 98.00 165 ALA A CA 1
ATOM 1319 C C . ALA A 1 165 ? -16.007 11.349 4.113 1.00 98.00 165 ALA A C 1
ATOM 1321 O O . ALA A 1 165 ? -16.570 11.732 5.142 1.00 98.00 165 ALA A O 1
ATOM 1322 N N . ARG A 1 166 ? -16.380 10.234 3.473 1.00 98.38 166 ARG A N 1
ATOM 1323 C CA . ARG A 1 166 ? -17.475 9.369 3.938 1.00 98.38 166 ARG A CA 1
ATOM 1324 C C . ARG A 1 166 ? -17.154 8.692 5.268 1.00 98.38 166 ARG A C 1
ATOM 1326 O O . ARG A 1 166 ? -18.023 8.647 6.134 1.00 98.38 166 ARG A O 1
ATOM 1333 N N . LEU A 1 167 ? -15.914 8.245 5.477 1.00 98.25 167 LEU A N 1
ATOM 1334 C CA . LEU A 1 167 ? -15.463 7.714 6.770 1.00 98.25 167 LEU A CA 1
ATOM 1335 C C . LEU A 1 167 ? -15.574 8.770 7.877 1.00 98.25 167 LEU A C 1
ATOM 1337 O O . LEU A 1 167 ? -16.144 8.501 8.932 1.00 98.25 167 LEU A O 1
ATOM 1341 N N . GLN A 1 168 ? -15.116 9.998 7.626 1.00 98.06 168 GLN A N 1
ATOM 1342 C CA . GLN A 1 168 ? -15.245 11.088 8.598 1.00 98.06 168 GLN A CA 1
ATOM 1343 C C . GLN A 1 168 ? -16.707 11.434 8.906 1.00 98.06 168 GLN A C 1
ATOM 1345 O O . GLN A 1 168 ? -17.053 11.651 10.067 1.00 98.06 168 GLN A O 1
ATOM 1350 N N . GLN A 1 169 ? -17.583 11.445 7.897 1.00 98.12 169 GLN A N 1
ATOM 1351 C CA . GLN A 1 169 ? -19.023 11.660 8.087 1.00 98.12 169 GLN A CA 1
ATOM 1352 C C . GLN A 1 169 ? -19.691 10.534 8.887 1.00 98.12 169 GLN A C 1
ATOM 1354 O O . GLN A 1 169 ? -20.625 10.799 9.640 1.00 98.12 169 GLN A O 1
ATOM 1359 N N . ALA A 1 170 ? -19.196 9.302 8.762 1.00 97.50 170 ALA A N 1
ATOM 1360 C CA . ALA A 1 170 ? -19.646 8.149 9.538 1.00 97.50 170 ALA A CA 1
ATOM 1361 C C . ALA A 1 170 ? -19.073 8.106 10.972 1.00 97.50 170 ALA A C 1
ATOM 1363 O O . ALA A 1 170 ? -19.406 7.200 11.731 1.00 97.50 170 ALA A O 1
ATOM 1364 N N . GLY A 1 171 ? -18.248 9.085 11.361 1.00 97.19 171 GLY A N 1
ATOM 1365 C CA . GLY A 1 171 ? -17.711 9.222 12.717 1.00 97.19 171 GLY A CA 1
ATOM 1366 C C . GLY A 1 171 ? -16.294 8.680 12.914 1.00 97.19 171 GLY A C 1
ATOM 1367 O O . GLY A 1 171 ? -15.797 8.730 14.037 1.00 97.19 171 GLY A O 1
ATOM 1368 N N . TYR A 1 172 ? -15.622 8.213 11.857 1.00 96.88 172 TYR A N 1
ATOM 1369 C CA . TYR A 1 172 ? -14.240 7.739 11.947 1.00 96.88 172 TYR A CA 1
ATOM 1370 C C . TYR A 1 172 ? -13.253 8.910 11.879 1.00 96.88 172 TYR A C 1
ATOM 1372 O O . TYR A 1 172 ? -13.252 9.698 10.930 1.00 96.88 172 TYR A O 1
ATOM 1380 N N . ALA A 1 173 ? -12.377 9.035 12.870 1.00 96.12 173 ALA A N 1
ATOM 1381 C CA . ALA A 1 173 ? -11.410 10.125 12.922 1.00 96.12 173 ALA A CA 1
ATOM 1382 C C . ALA A 1 173 ? -10.165 9.824 12.070 1.00 96.12 173 ALA A C 1
ATOM 1384 O O . ALA A 1 173 ? -9.514 8.791 12.229 1.00 96.12 173 ALA A O 1
ATOM 1385 N N . LEU A 1 174 ? -9.795 10.770 11.201 1.00 95.44 174 LEU A N 1
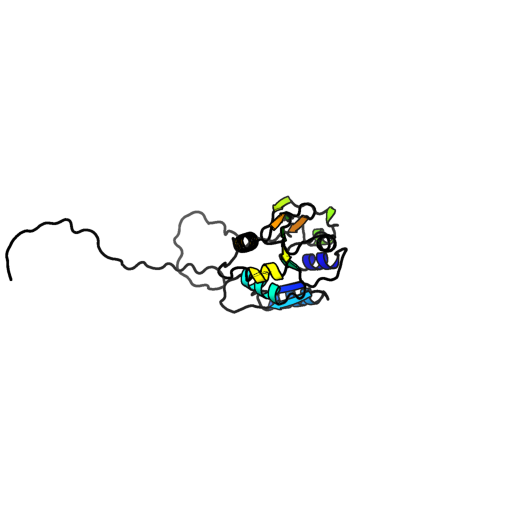ATOM 1386 C CA . LEU A 1 174 ? -8.542 10.715 10.450 1.00 95.44 174 LEU A CA 1
ATOM 1387 C C . LEU A 1 174 ? -7.349 10.950 11.385 1.00 95.44 174 LEU A C 1
ATOM 1389 O O . LEU A 1 174 ? -7.231 12.013 12.000 1.00 95.44 174 LEU A O 1
ATOM 1393 N N . GLN A 1 175 ? -6.410 10.012 11.392 1.00 93.69 175 GLN A N 1
ATOM 1394 C CA . GLN A 1 175 ? -5.091 10.166 11.987 1.00 93.69 175 GLN A CA 1
ATOM 1395 C C . GLN A 1 175 ? -4.020 10.232 10.894 1.00 93.69 175 GLN A C 1
ATOM 1397 O O . GLN A 1 175 ? -3.951 9.400 9.995 1.00 93.69 175 GLN A O 1
ATOM 1402 N N . ARG A 1 176 ? -3.158 11.246 10.961 1.00 93.06 176 ARG A N 1
ATOM 1403 C CA . ARG A 1 176 ? -1.986 11.344 10.082 1.00 93.06 176 ARG A CA 1
ATOM 1404 C C . ARG A 1 176 ? -0.806 10.689 10.781 1.00 93.06 176 ARG A C 1
ATOM 1406 O O . ARG A 1 176 ? -0.321 11.243 11.769 1.00 93.06 176 ARG A O 1
ATOM 1413 N N . GLU A 1 177 ? -0.359 9.548 10.267 1.00 89.19 177 GLU A N 1
ATOM 1414 C CA . GLU A 1 177 ? 0.827 8.868 10.779 1.00 89.19 177 GLU A CA 1
ATOM 1415 C C . GLU A 1 177 ? 2.080 9.663 10.390 1.00 89.19 177 GLU A C 1
ATOM 1417 O O . GLU A 1 177 ? 2.266 10.052 9.235 1.00 89.19 177 GLU A O 1
ATOM 1422 N N . LYS A 1 178 ? 2.925 9.960 11.377 1.00 86.31 178 LYS A N 1
ATOM 1423 C CA . LYS A 1 178 ? 4.072 10.864 11.227 1.00 86.31 178 LYS A CA 1
ATOM 1424 C C . LYS A 1 178 ? 5.404 10.138 11.285 1.00 86.31 178 LYS A C 1
ATOM 1426 O O . LYS A 1 178 ? 6.377 10.677 10.758 1.00 86.31 178 LYS A O 1
ATOM 1431 N N . GLU A 1 179 ? 5.450 8.985 11.941 1.00 87.81 179 GLU A N 1
ATOM 1432 C CA . GLU A 1 179 ? 6.681 8.237 12.185 1.00 87.81 179 GLU A CA 1
ATOM 1433 C C . GLU A 1 179 ? 7.013 7.306 11.023 1.00 87.81 179 GLU A C 1
ATOM 1435 O O . GLU A 1 179 ? 8.182 7.133 10.685 1.00 87.81 179 GLU A O 1
ATOM 1440 N N . LEU A 1 180 ? 5.991 6.742 10.379 1.00 91.94 180 LEU A N 1
ATOM 1441 C CA . LEU A 1 180 ? 6.175 5.863 9.233 1.00 91.94 180 LEU A CA 1
ATOM 1442 C C . LEU A 1 180 ? 6.236 6.657 7.928 1.00 91.94 180 LEU A C 1
ATOM 1444 O O . LEU A 1 180 ? 5.296 7.357 7.548 1.00 91.94 180 LEU A O 1
ATOM 1448 N N . LEU A 1 181 ? 7.348 6.485 7.218 1.00 95.44 181 LEU A N 1
ATOM 1449 C CA . LEU A 1 181 ? 7.526 6.916 5.840 1.00 95.44 181 LEU A CA 1
ATOM 1450 C C . LEU A 1 181 ? 7.547 5.678 4.949 1.00 95.44 181 LEU A C 1
ATOM 1452 O O . LEU A 1 181 ? 8.366 4.793 5.173 1.00 95.44 181 LEU A O 1
ATOM 1456 N N . PHE A 1 182 ? 6.691 5.622 3.935 1.00 97.12 182 PHE A N 1
ATOM 1457 C CA . PHE A 1 182 ? 6.775 4.615 2.872 1.00 97.12 182 PHE A CA 1
ATOM 1458 C C . PHE A 1 182 ? 7.448 5.202 1.637 1.00 97.12 182 PHE A C 1
ATOM 1460 O O . PHE A 1 182 ? 7.495 6.421 1.477 1.00 97.12 182 PHE A O 1
ATOM 1467 N N . LEU A 1 183 ? 7.993 4.356 0.765 1.00 98.19 183 LEU A N 1
ATOM 1468 C CA . LEU A 1 183 ? 8.750 4.799 -0.403 1.00 98.19 183 LEU A CA 1
ATOM 1469 C C . LEU A 1 183 ? 8.086 4.347 -1.701 1.00 98.19 183 LEU A C 1
ATOM 1471 O O . LEU A 1 183 ? 7.995 3.158 -1.979 1.00 98.19 183 LEU A O 1
ATOM 1475 N N . HIS A 1 184 ? 7.669 5.303 -2.521 1.00 97.25 184 HIS A N 1
ATOM 1476 C CA . HIS A 1 184 ? 7.192 5.061 -3.874 1.00 97.25 184 HIS A CA 1
ATOM 1477 C C . HIS A 1 184 ? 8.382 4.835 -4.811 1.00 97.25 184 HIS A C 1
ATOM 1479 O O . HIS A 1 184 ? 9.260 5.701 -4.941 1.00 97.25 184 HIS A O 1
ATOM 1485 N N . LEU A 1 185 ? 8.400 3.695 -5.499 1.00 96.56 185 LEU A N 1
ATOM 1486 C CA . LEU A 1 185 ? 9.384 3.391 -6.532 1.00 96.56 185 LEU A CA 1
ATOM 1487 C C . LEU A 1 185 ? 9.193 4.319 -7.728 1.00 96.56 185 LEU A C 1
ATOM 1489 O O . LEU A 1 185 ? 8.073 4.557 -8.174 1.00 96.56 185 LEU A O 1
ATOM 1493 N N . TRP A 1 186 ? 10.280 4.842 -8.287 1.00 95.00 186 TRP A N 1
ATOM 1494 C CA . TRP A 1 186 ? 10.147 5.604 -9.519 1.00 95.00 186 TRP A CA 1
ATOM 1495 C C . TRP A 1 186 ? 9.698 4.693 -10.666 1.00 95.00 186 TRP A C 1
ATOM 1497 O O . TRP A 1 186 ? 10.255 3.617 -10.883 1.00 95.00 186 TRP A O 1
ATOM 1507 N N . HIS A 1 187 ? 8.723 5.156 -11.440 1.00 90.25 187 HIS A N 1
ATOM 1508 C CA . HIS A 1 187 ? 8.331 4.545 -12.700 1.00 90.25 187 HIS A CA 1
ATOM 1509 C C . HIS A 1 187 ? 7.875 5.640 -13.683 1.00 90.25 187 HIS A C 1
ATOM 1511 O O . HIS A 1 187 ? 7.432 6.721 -13.271 1.00 90.25 187 HIS A O 1
ATOM 1517 N N . PRO A 1 188 ? 7.951 5.400 -15.004 1.00 87.56 188 PRO A N 1
ATOM 1518 C CA . PRO A 1 188 ? 7.448 6.350 -15.985 1.00 87.56 188 PRO A CA 1
ATOM 1519 C C . PRO A 1 188 ? 5.932 6.543 -15.835 1.00 87.56 188 PRO A C 1
ATOM 1521 O O . PRO A 1 188 ? 5.171 5.582 -15.707 1.00 87.56 188 PRO A O 1
ATOM 1524 N N . ARG A 1 189 ? 5.481 7.801 -15.899 1.00 77.00 189 ARG A N 1
ATOM 1525 C CA . ARG A 1 189 ? 4.053 8.155 -15.909 1.00 77.00 189 ARG A CA 1
ATOM 1526 C C . ARG A 1 189 ? 3.464 7.977 -17.309 1.00 77.00 189 ARG A C 1
ATOM 1528 O O . ARG A 1 189 ? 4.074 8.397 -18.297 1.00 77.00 189 ARG A O 1
ATOM 1535 N N . TYR A 1 190 ? 2.258 7.423 -17.394 1.00 62.34 190 TYR A N 1
ATOM 1536 C CA . TYR A 1 190 ? 1.512 7.290 -18.646 1.00 62.34 190 TYR A CA 1
ATOM 1537 C C . TYR A 1 190 ? 0.320 8.263 -18.708 1.00 62.34 190 TYR A C 1
ATOM 1539 O O . TYR A 1 190 ? -0.327 8.486 -17.688 1.00 62.34 190 TYR A O 1
ATOM 1547 N N . PRO A 1 191 ? 0.003 8.832 -19.890 1.00 56.81 191 PRO A N 1
ATOM 1548 C CA . PRO A 1 191 ? 0.734 8.714 -21.153 1.00 56.81 191 PRO A CA 1
ATOM 1549 C C . PRO A 1 191 ? 1.954 9.650 -21.211 1.00 56.81 191 PRO A C 1
ATOM 1551 O O . PRO A 1 191 ? 1.902 10.804 -20.780 1.00 56.81 191 PRO A O 1
ATOM 1554 N N . LYS A 1 192 ? 3.050 9.183 -21.826 1.00 50.69 192 LYS A N 1
ATOM 1555 C CA . LYS A 1 192 ? 4.195 10.043 -22.170 1.00 50.69 192 LYS A CA 1
ATOM 1556 C C . LYS A 1 192 ? 3.686 11.192 -23.047 1.00 50.69 192 LYS A C 1
ATOM 1558 O O . LYS A 1 192 ? 3.145 10.943 -24.125 1.00 50.69 192 LYS A O 1
ATOM 1563 N N . LYS A 1 193 ? 3.849 12.453 -22.622 1.00 44.72 193 LYS A N 1
ATOM 1564 C CA . LYS A 1 193 ? 3.554 13.613 -23.484 1.00 44.72 193 LYS A CA 1
ATOM 1565 C C . LYS A 1 193 ? 4.337 13.447 -24.792 1.00 44.72 193 LYS A C 1
ATOM 1567 O O . LYS A 1 193 ? 5.557 13.592 -24.797 1.00 44.72 193 LYS A O 1
ATOM 1572 N N . LYS A 1 194 ? 3.656 13.177 -25.912 1.00 47.53 194 LYS A N 1
ATOM 1573 C CA . LYS A 1 194 ? 4.267 13.350 -27.236 1.00 47.53 194 LYS A CA 1
ATOM 1574 C C . LYS A 1 194 ? 4.655 14.827 -27.347 1.00 47.53 194 LYS A C 1
ATOM 1576 O O . LYS A 1 194 ? 3.801 15.696 -27.155 1.00 47.53 194 LYS A O 1
ATOM 1581 N N . ARG A 1 195 ? 5.933 15.128 -27.613 1.00 42.72 195 ARG A N 1
ATOM 1582 C CA . ARG A 1 195 ? 6.360 16.492 -27.968 1.00 42.72 195 ARG A CA 1
ATOM 1583 C C . ARG A 1 195 ? 5.495 16.919 -29.157 1.00 42.72 195 ARG A C 1
ATOM 1585 O O . ARG A 1 195 ? 5.484 16.224 -30.171 1.00 42.72 195 ARG A O 1
ATOM 1592 N N . ARG A 1 196 ? 4.712 17.994 -29.018 1.00 38.66 196 ARG A N 1
ATOM 1593 C CA . ARG A 1 196 ? 3.947 18.539 -30.149 1.00 38.66 196 ARG A CA 1
ATOM 1594 C C . ARG A 1 196 ? 4.958 18.984 -31.216 1.00 38.66 196 ARG A C 1
ATOM 1596 O O . ARG A 1 196 ? 5.864 19.737 -30.856 1.00 38.66 196 ARG A O 1
ATOM 1603 N N . PRO A 1 197 ? 4.843 18.546 -32.481 1.00 40.59 197 PRO A N 1
ATOM 1604 C CA . PRO A 1 197 ? 5.596 19.181 -33.548 1.00 40.59 197 PRO A CA 1
ATOM 1605 C C . PRO A 1 197 ? 5.138 20.644 -33.683 1.00 40.59 197 PRO A C 1
ATOM 1607 O O . PRO A 1 197 ? 3.977 20.945 -33.370 1.00 40.59 197 PRO A O 1
ATOM 1610 N N . PRO A 1 198 ? 6.028 21.564 -34.096 1.00 38.25 198 PRO A N 1
ATOM 1611 C CA . PRO A 1 198 ? 5.643 22.940 -34.380 1.00 38.25 198 PRO A CA 1
ATOM 1612 C C . PRO A 1 198 ? 4.543 22.958 -35.448 1.00 38.25 198 PRO A C 1
ATOM 1614 O O . PRO A 1 198 ? 4.459 22.062 -36.285 1.00 38.25 198 PRO A O 1
ATOM 1617 N N . HIS A 1 199 ? 3.655 23.943 -35.329 1.00 46.41 199 HIS A N 1
ATOM 1618 C CA . HIS A 1 199 ? 2.422 24.094 -36.096 1.00 46.41 199 HIS A CA 1
ATOM 1619 C C . HIS A 1 199 ? 2.574 23.853 -37.610 1.00 46.41 199 HIS A C 1
ATOM 1621 O O . HIS A 1 199 ? 3.644 24.042 -38.173 1.00 46.41 199 HIS A O 1
ATOM 1627 N N . HIS A 1 200 ? 1.430 23.534 -38.233 1.00 45.53 200 HIS A N 1
ATOM 1628 C CA . HIS A 1 200 ? 1.150 23.397 -39.673 1.00 45.53 200 HIS A CA 1
ATOM 1629 C C . HIS A 1 200 ? 1.111 21.954 -40.195 1.00 45.53 200 HIS A C 1
ATOM 1631 O O . HIS A 1 200 ? 2.045 21.463 -40.814 1.00 45.53 200 HIS A O 1
ATOM 1637 N N . THR A 1 201 ? -0.020 21.282 -39.967 1.00 35.06 201 THR A N 1
ATOM 1638 C CA . THR A 1 201 ? -0.862 20.635 -40.999 1.00 35.06 201 THR A CA 1
ATOM 1639 C C . THR A 1 201 ? -1.956 19.813 -40.311 1.00 35.06 201 THR A C 1
ATOM 1641 O O . THR A 1 201 ? -1.734 19.157 -39.295 1.00 35.06 201 THR A O 1
ATOM 1644 N N . THR A 1 202 ? -3.186 19.928 -40.804 1.00 36.28 202 THR A N 1
ATOM 1645 C CA . THR A 1 202 ? -4.352 19.162 -40.347 1.00 36.28 202 THR A CA 1
ATOM 1646 C C . THR A 1 202 ? -4.133 17.676 -40.665 1.00 36.28 202 THR A C 1
ATOM 1648 O O . THR A 1 202 ? -3.863 17.370 -41.825 1.00 36.28 202 THR A O 1
ATOM 1651 N N . PRO A 1 203 ? -4.242 16.742 -39.701 1.00 33.94 203 PRO A N 1
ATOM 1652 C CA . PRO A 1 203 ? -4.010 15.331 -39.991 1.00 33.94 203 PRO A CA 1
ATOM 1653 C C . PRO A 1 203 ? -5.252 14.679 -40.635 1.00 33.94 203 PRO A C 1
ATOM 1655 O O . PRO A 1 203 ? -6.378 15.045 -40.275 1.00 33.94 203 PRO A O 1
ATOM 1658 N N . PRO A 1 204 ? -5.082 13.705 -41.551 1.00 32.56 204 PRO A N 1
ATOM 1659 C CA . PRO A 1 204 ? -6.183 12.901 -42.067 1.00 32.56 204 PRO A CA 1
ATOM 1660 C C . PRO A 1 204 ? -6.719 11.945 -40.992 1.00 32.56 204 PRO A C 1
ATOM 1662 O O . PRO A 1 204 ? -5.986 11.476 -40.121 1.00 32.56 204 PRO A O 1
ATOM 1665 N N . LEU A 1 205 ? -8.016 11.650 -41.073 1.00 38.53 205 LEU A N 1
ATOM 1666 C CA . LEU A 1 205 ? -8.692 10.625 -40.279 1.00 38.53 205 LEU A CA 1
ATOM 1667 C C . LEU A 1 205 ? -8.264 9.231 -40.761 1.00 38.53 205 LEU A C 1
ATOM 1669 O O . LEU A 1 205 ? -8.858 8.706 -41.699 1.00 38.53 205 LEU A O 1
ATOM 1673 N N . GLU A 1 206 ? -7.289 8.612 -40.095 1.00 33.19 206 GLU A N 1
ATOM 1674 C CA . GLU A 1 206 ? -6.998 7.183 -40.259 1.00 33.19 206 GLU A CA 1
ATOM 1675 C C . GLU A 1 206 ? -7.025 6.417 -38.933 1.00 33.19 206 GLU A C 1
ATOM 1677 O O . GLU A 1 206 ? -6.589 6.875 -37.876 1.00 33.19 206 GLU A O 1
ATOM 1682 N N . ARG A 1 207 ? -7.631 5.232 -39.030 1.00 39.72 207 ARG A N 1
ATOM 1683 C CA . ARG A 1 207 ? -7.976 4.297 -37.964 1.00 39.72 207 ARG A CA 1
ATOM 1684 C C . ARG A 1 207 ? -6.743 3.520 -37.510 1.00 39.72 207 ARG A C 1
ATOM 1686 O O . ARG A 1 207 ? -6.206 2.736 -38.279 1.00 39.72 207 ARG A O 1
ATOM 1693 N N . THR A 1 208 ? -6.395 3.626 -36.233 1.00 29.41 208 THR A N 1
ATOM 1694 C CA . THR A 1 208 ? -5.729 2.552 -35.478 1.00 29.41 208 THR A CA 1
ATOM 1695 C C . THR A 1 208 ? -6.290 2.557 -34.058 1.00 29.41 208 THR A C 1
ATOM 1697 O O . THR A 1 208 ? -6.073 3.481 -33.281 1.00 29.41 208 THR A O 1
ATOM 1700 N N . ALA A 1 209 ? -7.101 1.546 -33.746 1.00 31.08 209 ALA A N 1
ATOM 1701 C CA . ALA A 1 209 ? -7.693 1.341 -32.435 1.00 31.08 209 ALA A CA 1
ATOM 1702 C C . ALA A 1 209 ? -6.886 0.273 -31.691 1.00 31.08 209 ALA A C 1
ATOM 1704 O O . ALA A 1 209 ? -7.104 -0.911 -31.903 1.00 31.08 209 ALA A O 1
ATOM 1705 N N . HIS A 1 210 ? -5.974 0.699 -30.820 1.00 32.22 210 HIS A N 1
ATOM 1706 C CA . HIS A 1 210 ? -5.512 -0.083 -29.675 1.00 32.22 210 HIS A CA 1
ATOM 1707 C C . HIS A 1 210 ? -5.301 0.887 -28.507 1.00 32.22 210 HIS A C 1
ATOM 1709 O O . HIS A 1 210 ? -4.443 1.761 -28.560 1.00 32.22 210 HIS A O 1
ATOM 1715 N N . GLN A 1 211 ? -6.184 0.753 -27.512 1.00 34.69 211 GLN A N 1
ATOM 1716 C CA . GLN A 1 211 ? -6.146 1.313 -26.156 1.00 34.69 211 GLN A CA 1
ATOM 1717 C C . GLN A 1 211 ? -5.651 2.762 -25.989 1.00 34.69 211 GLN A C 1
ATOM 1719 O O . GLN A 1 211 ? -4.460 3.016 -25.843 1.00 34.69 211 GLN A O 1
ATOM 1724 N N . SER A 1 212 ? -6.598 3.705 -25.908 1.00 2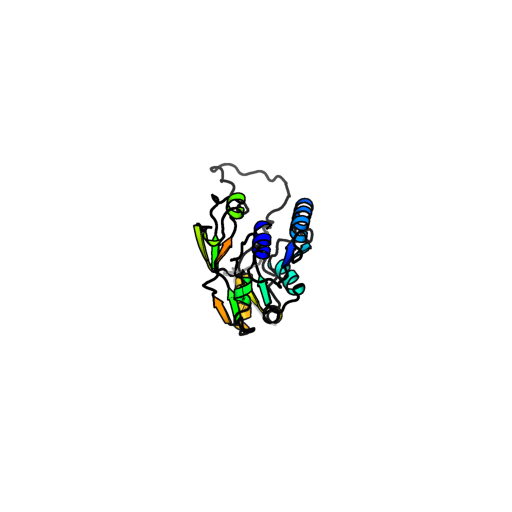8.53 212 SER A N 1
ATOM 1725 C CA . SER A 1 212 ? -6.643 4.852 -24.972 1.00 28.53 212 SER A CA 1
ATOM 1726 C C . SER A 1 212 ? -7.671 5.891 -25.447 1.00 28.53 212 SER A C 1
ATOM 1728 O O . SER A 1 212 ? -7.639 6.329 -26.590 1.00 28.53 212 SER A O 1
ATOM 1730 N N . GLY A 1 213 ? -8.581 6.295 -24.552 1.00 25.42 213 GLY A N 1
ATOM 1731 C CA . GLY A 1 213 ? -9.367 7.534 -24.644 1.00 25.42 213 GLY A CA 1
ATOM 1732 C C . GLY A 1 213 ? -10.389 7.640 -25.784 1.00 25.42 213 GLY A C 1
ATOM 1733 O O . GLY A 1 213 ? -10.096 8.176 -26.849 1.00 25.42 213 GLY A O 1
ATOM 1734 N N . ALA A 1 214 ? -11.642 7.261 -25.521 1.00 23.17 214 ALA A N 1
ATOM 1735 C CA . ALA A 1 214 ? -12.769 7.672 -26.355 1.00 23.17 214 ALA A CA 1
ATOM 1736 C C . ALA A 1 214 ? -13.243 9.079 -25.943 1.00 23.17 214 ALA A C 1
ATOM 1738 O O . ALA A 1 214 ? -13.957 9.242 -24.958 1.00 23.17 214 ALA A O 1
ATOM 1739 N N . LEU A 1 215 ? -12.863 10.106 -26.709 1.00 22.42 215 LEU A N 1
ATOM 1740 C CA . LEU A 1 215 ? -13.578 11.385 -26.730 1.00 22.42 215 LEU A CA 1
ATOM 1741 C C . LEU A 1 215 ? -14.686 11.294 -27.786 1.00 22.42 215 LEU A C 1
ATOM 1743 O O . LEU A 1 215 ? -14.435 11.445 -28.982 1.00 22.42 215 LEU A O 1
ATOM 1747 N N . PHE A 1 216 ? -15.924 11.065 -27.351 1.00 21.75 216 PHE A N 1
ATOM 1748 C CA . PHE A 1 216 ? -17.094 11.266 -28.202 1.00 21.75 216 PHE A CA 1
ATOM 1749 C C . PHE A 1 216 ? -17.448 12.760 -28.229 1.00 21.75 216 PHE A C 1
ATOM 1751 O O . PHE A 1 216 ? -17.802 13.343 -27.208 1.00 21.75 216 PHE A O 1
ATOM 1758 N N . LYS A 1 217 ? -17.378 13.394 -29.407 1.00 20.86 217 LYS A N 1
ATOM 1759 C CA . LYS A 1 217 ? -18.049 14.680 -29.657 1.00 20.86 217 LYS A CA 1
ATOM 1760 C C . LYS A 1 217 ? -19.507 14.406 -30.009 1.00 20.86 217 LYS A C 1
ATOM 1762 O O . LYS A 1 217 ? -19.787 13.864 -31.077 1.00 20.86 217 LYS A O 1
ATOM 1767 N N . THR A 1 218 ? -20.435 14.832 -29.164 1.00 22.30 218 THR A N 1
ATOM 1768 C CA . THR A 1 218 ? -21.854 14.909 -29.520 1.00 22.30 218 THR A CA 1
ATOM 1769 C C . THR A 1 218 ? -22.131 16.194 -30.306 1.00 22.30 218 THR A C 1
ATOM 1771 O O . THR A 1 218 ? -21.785 17.302 -29.895 1.00 22.30 218 THR A O 1
ATOM 1774 N N . LYS A 1 219 ? -22.759 16.042 -31.480 1.00 24.34 219 LYS A N 1
ATOM 1775 C CA . LYS A 1 219 ? -23.466 17.127 -32.172 1.00 24.34 219 LYS A CA 1
ATOM 1776 C C . LYS A 1 219 ? -24.675 17.505 -31.316 1.00 24.34 219 LYS A C 1
ATOM 1778 O O . LYS A 1 219 ? -25.575 16.687 -31.157 1.00 24.34 219 LYS A O 1
ATOM 1783 N N . ASN A 1 220 ? -24.727 18.738 -30.819 1.00 25.58 220 ASN A N 1
ATOM 1784 C CA . ASN A 1 220 ? -25.979 19.304 -30.326 1.00 25.58 220 ASN A CA 1
ATOM 1785 C C . ASN A 1 220 ? -26.868 19.650 -31.526 1.00 25.58 220 ASN A C 1
ATOM 1787 O O . ASN A 1 220 ? -26.585 20.589 -32.270 1.00 25.58 220 ASN A O 1
ATOM 1791 N N . ILE A 1 221 ? -27.943 18.882 -31.701 1.00 27.59 221 ILE A N 1
ATOM 1792 C CA . ILE A 1 221 ? -29.131 19.293 -32.445 1.00 27.59 221 ILE A CA 1
ATOM 1793 C C . ILE A 1 221 ? -30.188 19.713 -31.416 1.00 27.59 221 ILE A C 1
ATOM 1795 O O . ILE A 1 221 ? -30.611 18.915 -30.590 1.00 27.59 221 ILE A O 1
ATOM 1799 N N . ALA A 1 222 ? -30.574 20.986 -31.537 1.00 27.45 222 ALA A N 1
ATOM 1800 C CA . ALA A 1 222 ? -31.830 21.637 -31.160 1.00 27.45 222 ALA A CA 1
ATOM 1801 C C . ALA A 1 222 ? -32.316 21.620 -29.695 1.00 27.45 222 ALA A C 1
ATOM 1803 O O . ALA A 1 222 ? -32.822 20.618 -29.203 1.00 27.45 222 ALA A O 1
ATOM 1804 N N . LYS A 1 223 ? -32.420 22.827 -29.108 1.00 29.09 223 LYS A N 1
ATOM 1805 C CA . LYS A 1 223 ? -33.677 23.286 -28.487 1.00 29.09 223 LYS A CA 1
ATOM 1806 C C . LYS A 1 223 ? -33.990 24.750 -28.835 1.00 29.09 223 LYS A C 1
ATOM 1808 O O . LYS A 1 223 ? -33.224 25.664 -28.564 1.00 29.09 223 LYS A O 1
ATOM 1813 N N . ASN A 1 224 ? -35.144 24.859 -29.482 1.00 29.77 224 ASN A N 1
ATOM 1814 C CA . ASN A 1 224 ? -36.063 25.958 -29.760 1.00 29.77 224 ASN A CA 1
ATOM 1815 C C . ASN A 1 224 ? -35.990 27.288 -28.977 1.00 29.77 224 ASN A C 1
ATOM 1817 O O . ASN A 1 224 ? -35.927 27.315 -27.754 1.00 29.77 224 ASN A O 1
ATOM 1821 N N . ASN A 1 225 ? -36.239 28.346 -29.763 1.00 32.66 225 ASN A N 1
ATOM 1822 C CA . ASN A 1 225 ? -37.114 29.507 -29.540 1.00 32.66 225 ASN A CA 1
ATOM 1823 C C . ASN A 1 225 ? -36.990 30.348 -28.260 1.00 32.66 225 ASN A C 1
ATOM 1825 O O . ASN A 1 225 ? -37.667 30.109 -27.264 1.00 32.66 225 ASN A O 1
ATOM 1829 N N . SER A 1 226 ? -36.348 31.508 -28.416 1.00 32.88 226 SER A N 1
ATOM 1830 C CA . SER A 1 226 ? -36.850 32.767 -27.855 1.00 32.88 226 SER A CA 1
ATOM 1831 C C . SER A 1 226 ? -36.395 33.960 -28.707 1.00 32.88 226 SER A C 1
ATOM 1833 O O . SER A 1 226 ? -35.243 34.378 -28.656 1.00 32.88 226 SER A O 1
ATOM 1835 N N . ARG A 1 227 ? -37.307 34.490 -29.535 1.00 32.03 227 ARG A N 1
ATOM 1836 C CA . ARG A 1 227 ? -37.381 35.903 -29.968 1.00 32.03 227 ARG A CA 1
ATOM 1837 C C . ARG A 1 227 ? -38.535 36.078 -30.956 1.00 32.03 227 ARG A C 1
ATOM 1839 O O . ARG A 1 227 ? -38.384 35.868 -32.151 1.00 32.03 227 ARG A O 1
ATOM 1846 N N . ALA A 1 228 ? -39.680 36.506 -30.437 1.00 33.00 228 ALA A N 1
ATOM 1847 C CA . ALA A 1 228 ? -40.689 37.212 -31.213 1.00 33.00 228 ALA A CA 1
ATOM 1848 C C . ALA A 1 228 ? -40.833 38.607 -30.593 1.00 33.00 228 ALA A C 1
ATOM 1850 O O . ALA A 1 228 ? -41.574 38.813 -29.638 1.00 33.00 228 ALA A O 1
ATOM 1851 N N . THR A 1 229 ? -40.051 39.558 -31.101 1.00 35.97 229 THR A N 1
ATOM 1852 C CA . THR A 1 229 ? -40.347 40.991 -30.991 1.00 35.97 229 THR A CA 1
ATOM 1853 C C . THR A 1 229 ? -41.339 41.333 -32.096 1.00 35.97 229 THR A C 1
ATOM 1855 O O . THR A 1 229 ? -41.120 40.978 -33.253 1.00 35.97 229 THR A O 1
ATOM 1858 N N . GLY A 1 230 ? -42.458 41.939 -31.709 1.00 30.53 230 GLY A N 1
ATOM 1859 C CA . GLY A 1 230 ? -43.681 41.959 -32.501 1.00 30.53 230 GLY A CA 1
ATOM 1860 C C . GLY A 1 230 ? -43.742 42.925 -33.680 1.00 30.53 230 GLY A C 1
ATOM 1861 O O . GLY A 1 230 ? -42.958 43.861 -33.802 1.00 30.53 230 GLY A O 1
ATOM 1862 N N . ARG A 1 231 ? -44.775 42.713 -34.502 1.00 32.28 231 ARG A N 1
ATOM 1863 C CA . ARG A 1 231 ? -45.626 43.739 -35.126 1.00 32.28 231 ARG A CA 1
ATOM 1864 C C . ARG A 1 231 ? -46.799 43.060 -35.852 1.00 32.28 231 ARG A C 1
ATOM 1866 O O . ARG A 1 231 ? -46.665 41.915 -36.259 1.00 32.28 231 ARG A O 1
ATOM 1873 N N . LEU A 1 232 ? -47.867 43.840 -36.067 1.00 33.81 232 LEU A N 1
ATOM 1874 C CA . LEU A 1 232 ? -49.198 43.529 -36.636 1.00 33.81 232 LEU A CA 1
ATOM 1875 C C . LEU A 1 232 ? -50.171 42.891 -35.622 1.00 33.81 232 LEU A C 1
ATOM 1877 O O . LEU A 1 232 ? -49.877 41.846 -35.072 1.00 33.81 232 LEU A O 1
ATOM 1881 N N . GLY A 1 233 ? -51.339 43.437 -35.270 1.00 31.67 233 GLY A N 1
ATOM 1882 C CA . GLY A 1 233 ? -52.141 44.525 -35.833 1.00 31.67 233 GLY A CA 1
ATOM 1883 C C . GLY A 1 233 ? -53.497 43.988 -36.311 1.00 31.67 233 GLY A C 1
ATOM 1884 O O . GLY A 1 233 ? -53.516 43.362 -37.361 1.00 31.67 233 GLY A O 1
ATOM 1885 N N . LYS A 1 234 ? -54.589 44.340 -35.593 1.00 33.91 234 LYS A N 1
ATOM 1886 C CA . LYS A 1 234 ? -56.032 44.173 -35.940 1.00 33.91 234 LYS A CA 1
ATOM 1887 C C . LYS A 1 234 ? -56.515 42.703 -36.025 1.00 33.91 234 LYS A C 1
ATOM 1889 O O . LYS A 1 234 ? -55.738 41.839 -36.377 1.00 33.91 234 LYS A O 1
ATOM 1894 N N . MET A 1 235 ? -57.754 42.291 -35.746 1.00 33.31 235 MET A N 1
ATOM 1895 C CA . MET A 1 235 ? -59.066 42.881 -35.426 1.00 33.31 235 MET A CA 1
ATOM 1896 C C . MET A 1 235 ? -59.983 41.692 -35.033 1.00 33.31 235 MET A C 1
ATOM 1898 O O . MET A 1 235 ? -59.854 40.670 -35.691 1.00 33.31 235 MET A O 1
ATOM 1902 N N . LEU A 1 236 ? -60.923 41.886 -34.083 1.00 34.59 236 LEU A N 1
ATOM 1903 C CA . LEU A 1 236 ? -62.267 41.247 -33.955 1.00 34.59 236 LEU A CA 1
ATOM 1904 C C . LEU A 1 236 ? -62.344 39.698 -33.864 1.00 34.59 236 LEU A C 1
ATOM 1906 O O . LEU A 1 236 ? -61.695 38.996 -34.615 1.00 34.59 236 LEU A O 1
ATOM 1910 N N . GLY A 1 237 ? -63.160 39.032 -33.046 1.00 30.75 237 GLY A N 1
ATOM 1911 C CA . GLY A 1 237 ? -64.267 39.358 -32.148 1.00 30.75 237 GLY A CA 1
ATOM 1912 C C . GLY A 1 237 ? -64.952 38.025 -31.752 1.00 30.75 237 GLY A C 1
ATOM 1913 O O . GLY A 1 237 ? -64.869 37.075 -32.521 1.00 30.75 237 GLY A O 1
ATOM 1914 N N . SER A 1 238 ? -65.545 37.973 -30.548 1.00 37.81 238 SER A N 1
ATOM 1915 C CA . SER A 1 238 ? -66.689 37.145 -30.071 1.00 37.81 238 SER A CA 1
ATOM 1916 C C . SER A 1 238 ? -67.066 35.873 -30.870 1.00 37.81 238 SER A C 1
ATOM 1918 O O . SER A 1 238 ? -67.374 35.974 -32.053 1.00 37.81 238 SER A O 1
ATOM 1920 N N . GLN A 1 239 ? -67.185 34.679 -30.291 1.00 36.31 239 GLN A N 1
ATOM 1921 C CA . GLN A 1 239 ? -68.102 34.223 -29.233 1.00 36.31 239 GLN A CA 1
ATOM 1922 C C . GLN A 1 239 ? -67.680 32.820 -28.783 1.00 36.31 239 GLN A C 1
ATOM 1924 O O . GLN A 1 239 ? -67.117 32.094 -29.634 1.00 36.31 239 GLN A O 1
#

Secondary structure (DSSP, 8-state):
-HHHHHHHHT-SS----EEEEE-S--HHHHHHHHHHHHTSTTEEEEE---TTPPPBHHHHHHHHHHH--SSEEEE--TTEEPPTTHHHHHTS---TTEEEEEEEEEPPTTS-HHHHHHS-GGG---SEEEEEEEEEEEEHHHHHHTTSS-TT--BSSSHHHHHHHHHHHTTPEEEEEEEEEEEEPP---SS--PPPPPS--PPP-----SSS---------------------------

pLDDT: mean 81.1, std 25.0, range [20.86, 98.44]

Sequence (239 aa):
MRLSLQSLQQQTAQGFEVVFVDYGSDNEYAAQVKEVVESFDFATYHYIAHPGLLWNKSKALNYGIRQAKYDYILINDADVILHPMAMEKFQYPCTPETFNLFKIGYLPESTSLEQVAATPFENLKPGHTGDTFGIGLFSKAGLETVHGLDEFFHFYGSEDEDLNARLQQAGYALQREKELLFLHLWHPRYPKKKRRPPHHTTPPLERTAHQSGALFKTKNIAKNNSRATGRLGKMLGSQ